Protein AF-W7YS29-F1 (afdb_monomer)

Foldseek 3Di:
DQPDPPPQQFDPPDDPPDQDAPLLVLLVVVVNPDDLVQEFEAEPAQQCVVPDGFFPGWHWDQDPVHNVRIHIYTYTPHHAPVSVDDPVVQDPPDDDDDDDDPVRVVVSVVVVVVSVVVVSVVRRVVVRVVSSVSSVVSNLVVLCVPQQPHCSVLVVCCVVPVLSVVDHSQLSSLVVVCLVCQVVCLVPQVVLQVSLCSNLVWRKHKDWDQDWFFDADPDADDPPRDDPPPDHDDGDGDTDRAIAMEMETDQDALVCVVLCDDPHSSVVVVVVSCVSRYDPPYHYHYAYHYDPPQQDDDDDPPHSDDPPHRHDDPPPPDD

Solvent-accessible surface area (backbone atoms only — not comparable to full-atom values): 18873 Å² total; per-residue (Å²): 132,83,82,59,88,81,75,46,81,72,53,71,87,53,57,97,94,46,72,55,54,59,44,55,54,50,22,52,46,40,76,71,72,47,58,76,90,33,56,45,69,44,60,71,43,73,52,44,45,91,83,40,60,39,53,71,51,43,43,69,47,59,42,92,89,41,78,86,55,55,29,40,38,41,33,27,23,41,62,38,72,67,69,72,48,66,63,76,81,81,43,82,78,71,78,79,88,79,88,73,56,76,66,54,53,52,52,51,53,51,51,52,53,52,51,50,51,55,51,47,61,68,46,42,66,62,52,42,52,53,48,49,53,50,17,53,51,46,35,52,52,52,36,46,71,40,37,65,83,29,61,70,46,56,56,72,46,31,84,82,41,62,64,49,77,78,46,58,52,53,42,40,41,51,46,63,60,44,59,83,44,32,87,74,32,50,87,36,55,74,54,43,20,47,52,53,18,67,54,68,75,39,52,40,44,63,45,81,40,80,60,73,46,69,46,76,40,89,58,78,49,58,91,88,81,46,46,85,94,77,61,58,48,74,67,45,70,45,70,45,79,55,56,27,34,38,40,37,44,37,72,38,61,58,75,60,48,58,37,54,41,82,92,18,70,51,28,54,49,50,51,54,51,44,69,64,42,48,63,94,80,43,55,78,44,81,44,74,39,65,50,78,93,71,30,73,75,66,94,56,100,88,53,74,69,45,86,92,71,55,54,43,84,80,77,78,79,80,125

Secondary structure (DSSP, 8-state):
----TTS-TT-----TT----HHHHHHHHHHTT--GGGEEEEE-SS-GGGTS-SEEEEEEEE-SS-TT-EEEEEEE-SPPSGGGS-GGGTS------S---HHHHHHHHHHHHHHHHHHHHHHHHHHHHHHHHHHHHHHHHHHHH-TTT-THHHHHHTTT-GGGGGS-HHHHHHHHHHGGGHHHHTT-HHHHHHHHHHHHSS-EEEEEE---EEEEE--PPPTTT--TTTT---SEEEEE-SPEEEEEEEEE-HHHHGGGSTT-HHHHHHHHHHHHHS-TTSPEEEEEEE-GGG-B---STT----TTTT-B-------

Radius of gyration: 35.46 Å; Cα contacts (8 Å, |Δi|>4): 400; chains: 1; bounding box: 92×47×117 Å

Nearest PDB structures (foldseek):
  6n38-assembly1_G  TM=4.490E-01  e=3.152E-02  Escherichia coli 042
  6gj1-assembly1_C  TM=4.170E-01  e=4.822E-02  Escherichia coli
  9k1j-assembly1_B  TM=3.433E-01  e=7.418E-01  Acinetobacter baumannii
  4jcu-assembly1_A  TM=2.929E-01  e=3.824E+00  Deinococcus radiodurans R1 = ATCC 13939 = DSM 20539

Mean predicted aligned error: 13.87 Å

Structure (mmCIF, N/CA/C/O backbone):
data_AF-W7YS29-F1
#
_entry.id   AF-W7YS29-F1
#
loop_
_atom_site.group_PDB
_atom_site.id
_atom_site.type_symbol
_atom_site.label_atom_id
_atom_site.label_alt_id
_atom_site.label_comp_id
_atom_site.label_asym_id
_atom_site.label_entity_id
_atom_site.label_seq_id
_atom_site.pdbx_PDB_ins_code
_atom_site.Cartn_x
_atom_site.Cartn_y
_atom_site.Cartn_z
_atom_site.occupancy
_atom_site.B_iso_or_equiv
_atom_site.auth_seq_id
_atom_site.auth_comp_id
_atom_site.auth_asym_id
_atom_site.auth_atom_id
_atom_site.pdbx_PDB_model_num
ATOM 1 N N . MET A 1 1 ? -21.395 6.943 -2.535 1.00 34.00 1 MET A N 1
ATOM 2 C CA . MET A 1 1 ? -22.753 6.828 -1.969 1.00 34.00 1 MET A CA 1
ATOM 3 C C . MET A 1 1 ? -22.711 7.485 -0.597 1.00 34.00 1 MET A C 1
ATOM 5 O O . MET A 1 1 ? -22.132 6.905 0.310 1.00 34.00 1 MET A O 1
ATOM 9 N N . GLN A 1 2 ? -23.161 8.739 -0.487 1.00 27.44 2 GLN A N 1
ATOM 10 C CA . GLN A 1 2 ? -23.267 9.434 0.801 1.00 27.44 2 GLN A CA 1
ATOM 11 C C . GLN A 1 2 ? -24.374 8.745 1.597 1.00 27.44 2 GLN A C 1
ATOM 13 O O . GLN A 1 2 ? -25.532 8.778 1.191 1.00 27.44 2 GLN A O 1
ATOM 18 N N . LEU A 1 3 ? -24.011 8.055 2.676 1.00 38.19 3 LEU A N 1
ATOM 19 C CA . LEU A 1 3 ? -24.991 7.503 3.602 1.00 38.19 3 LEU A CA 1
ATOM 20 C C . LEU A 1 3 ? -25.583 8.685 4.374 1.00 38.19 3 LEU A C 1
ATOM 22 O O . LEU A 1 3 ? -24.945 9.227 5.274 1.00 38.19 3 LEU A O 1
ATOM 26 N N . HIS A 1 4 ? -26.770 9.135 3.969 1.00 39.34 4 HIS A N 1
ATOM 27 C CA . HIS A 1 4 ? -27.523 10.120 4.733 1.00 39.34 4 HIS A CA 1
ATOM 28 C C . HIS A 1 4 ? -27.883 9.512 6.097 1.00 39.34 4 HIS A C 1
ATOM 30 O O . HIS A 1 4 ? -28.419 8.409 6.172 1.00 39.34 4 HIS A O 1
ATOM 36 N N . LEU A 1 5 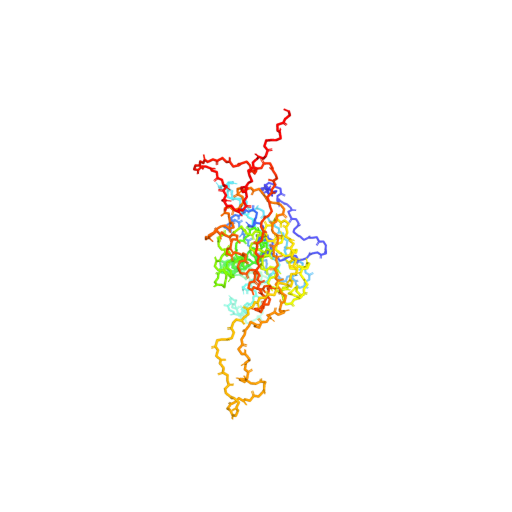? -27.625 10.260 7.175 1.00 46.62 5 LEU A N 1
ATOM 37 C CA . LEU A 1 5 ? -27.906 9.902 8.578 1.00 46.62 5 LEU A CA 1
ATOM 38 C C . LEU A 1 5 ? -29.382 9.553 8.885 1.00 46.62 5 LEU A C 1
ATOM 40 O O . LEU A 1 5 ? -29.707 9.206 10.018 1.00 46.62 5 LEU A O 1
ATOM 44 N N . ASN A 1 6 ? -30.272 9.628 7.894 1.00 41.97 6 ASN A N 1
ATOM 45 C CA . ASN A 1 6 ? -31.697 9.339 8.029 1.00 41.97 6 ASN A CA 1
ATOM 46 C C . ASN A 1 6 ? -32.057 7.862 7.768 1.00 41.97 6 ASN A C 1
ATOM 48 O O . ASN A 1 6 ? -33.108 7.434 8.227 1.00 41.97 6 ASN A O 1
ATOM 52 N N . ASP A 1 7 ? -31.189 7.069 7.121 1.00 46.56 7 ASP A N 1
ATOM 53 C CA . ASP A 1 7 ? -31.487 5.667 6.748 1.00 46.56 7 ASP A CA 1
ATOM 54 C C . ASP A 1 7 ? -30.872 4.613 7.695 1.00 46.56 7 ASP A C 1
ATOM 56 O O . ASP A 1 7 ? -30.908 3.411 7.432 1.00 46.56 7 ASP A O 1
ATOM 60 N N . ILE A 1 8 ? -30.265 5.039 8.805 1.00 53.88 8 ILE A N 1
ATOM 61 C CA . ILE A 1 8 ? -29.399 4.185 9.641 1.00 53.88 8 ILE A CA 1
ATOM 62 C C . ILE A 1 8 ? -30.144 3.587 10.852 1.00 53.88 8 ILE A C 1
ATOM 64 O O . ILE A 1 8 ? -29.601 2.712 11.526 1.00 53.88 8 ILE A O 1
ATOM 68 N N . ASP A 1 9 ? -31.404 3.968 11.098 1.00 44.91 9 ASP A N 1
ATOM 69 C CA . ASP A 1 9 ? -32.159 3.581 12.307 1.00 44.91 9 ASP A CA 1
ATOM 70 C C . ASP A 1 9 ? -32.419 2.056 12.444 1.00 44.91 9 ASP A C 1
ATOM 72 O O . ASP A 1 9 ? -32.944 1.623 13.463 1.00 44.91 9 ASP A O 1
ATOM 76 N N . ASN A 1 10 ? -31.991 1.217 11.485 1.00 51.31 10 ASN A N 1
ATOM 77 C CA . ASN A 1 10 ? -31.918 -0.248 11.611 1.00 51.31 10 ASN A CA 1
ATOM 78 C C . ASN A 1 10 ? -30.778 -0.872 10.776 1.00 51.31 10 ASN A C 1
ATOM 80 O O . ASN A 1 10 ? -30.986 -1.839 10.038 1.00 51.31 10 ASN A O 1
ATOM 84 N N . LEU A 1 11 ? -29.557 -0.333 10.852 1.00 56.72 11 LEU A N 1
ATOM 85 C CA . LEU A 1 11 ? -28.433 -0.909 10.107 1.00 56.72 11 LEU A CA 1
ATOM 86 C C . LEU A 1 11 ? -28.011 -2.261 10.714 1.00 56.72 11 LEU A C 1
ATOM 88 O O . LEU A 1 11 ? -27.291 -2.332 11.713 1.00 56.72 11 LEU A O 1
ATOM 92 N N . GLN A 1 12 ? -28.455 -3.363 10.106 1.00 61.78 12 GLN A N 1
ATOM 93 C CA . GLN A 1 12 ? -27.935 -4.691 10.425 1.00 61.78 12 GLN A CA 1
ATOM 94 C C . GLN A 1 12 ? -26.534 -4.831 9.826 1.00 61.78 12 GLN A C 1
ATOM 96 O O . GLN A 1 12 ? -26.372 -5.181 8.661 1.00 61.78 12 GLN A O 1
ATOM 101 N N . ALA A 1 13 ? -25.507 -4.557 10.632 1.00 65.50 13 ALA A N 1
ATOM 102 C CA . ALA A 1 13 ? -24.119 -4.740 10.209 1.00 65.50 13 ALA A CA 1
ATOM 103 C C . ALA A 1 13 ? -23.778 -6.210 9.903 1.00 65.50 13 ALA A C 1
ATOM 105 O O . ALA A 1 13 ? -22.914 -6.480 9.075 1.00 65.50 13 ALA A O 1
ATOM 106 N N . ASN A 1 14 ? -24.464 -7.154 10.554 1.00 77.12 14 ASN A N 1
ATOM 107 C CA . ASN A 1 14 ? -24.203 -8.582 10.433 1.00 77.12 14 ASN A CA 1
ATOM 108 C C . ASN A 1 14 ? -25.393 -9.323 9.808 1.00 77.12 14 ASN A C 1
ATOM 110 O O . ASN A 1 14 ? -26.481 -9.350 10.378 1.00 77.12 14 ASN A O 1
ATOM 114 N N . THR A 1 15 ? -25.146 -10.006 8.692 1.00 77.25 15 THR A N 1
ATOM 115 C CA . THR A 1 15 ? -26.000 -11.077 8.134 1.00 77.25 15 THR A CA 1
ATOM 116 C C . THR A 1 15 ? -25.736 -12.405 8.844 1.00 77.25 15 THR A C 1
ATOM 118 O O . THR A 1 15 ? -24.771 -12.476 9.602 1.00 77.25 15 THR A O 1
ATOM 121 N N . ILE A 1 16 ? -26.546 -13.454 8.623 1.00 72.62 16 ILE A N 1
ATOM 122 C CA . ILE A 1 16 ? -26.425 -14.777 9.283 1.00 72.62 16 ILE A CA 1
ATOM 123 C C . ILE A 1 16 ? -24.987 -15.320 9.247 1.00 72.62 16 ILE A C 1
ATOM 125 O O . ILE A 1 16 ? -24.484 -15.690 10.309 1.00 72.62 16 ILE A O 1
ATOM 129 N N . ASP A 1 17 ? -24.299 -15.219 8.111 1.00 81.06 17 ASP A N 1
ATOM 130 C CA . ASP A 1 17 ? -22.967 -15.806 7.896 1.00 81.06 17 ASP A CA 1
ATOM 131 C C . ASP A 1 17 ? -21.795 -14.884 8.268 1.00 81.06 17 ASP A C 1
ATOM 133 O O . ASP A 1 17 ? -20.631 -15.258 8.140 1.00 81.06 17 ASP A O 1
ATOM 137 N N . THR A 1 18 ? -22.075 -13.665 8.736 1.00 83.31 18 THR A N 1
ATOM 138 C CA . THR A 1 18 ? -21.041 -12.665 9.043 1.00 83.31 18 THR A CA 1
ATOM 139 C C . THR A 1 18 ? -21.052 -12.270 10.516 1.00 83.31 18 THR A C 1
ATOM 141 O O . THR A 1 18 ? -22.121 -12.022 11.088 1.00 83.31 18 THR A O 1
ATOM 144 N N . ASP A 1 19 ? -19.857 -12.157 11.098 1.00 86.12 19 ASP A N 1
ATOM 145 C CA . ASP A 1 19 ? -19.613 -11.568 12.417 1.00 86.12 19 ASP A CA 1
ATOM 146 C C . ASP A 1 19 ? -18.504 -10.511 12.317 1.00 86.12 19 ASP A C 1
ATOM 148 O O . ASP A 1 19 ? -17.314 -10.785 12.478 1.00 86.12 19 ASP A O 1
ATOM 152 N N . LEU A 1 20 ? -18.905 -9.292 11.960 1.00 86.50 20 LEU A N 1
ATOM 153 C CA . LEU A 1 20 ? -18.028 -8.136 11.867 1.00 86.50 20 LEU A CA 1
ATOM 154 C C . LEU A 1 20 ? -17.717 -7.580 13.253 1.00 86.50 20 LEU A C 1
ATOM 156 O O . LEU A 1 20 ? -18.596 -7.452 14.110 1.00 86.50 20 LEU A O 1
ATOM 160 N N . LYS A 1 21 ? -16.462 -7.164 13.426 1.00 88.81 21 LYS A N 1
ATOM 161 C CA . LYS A 1 21 ? -16.032 -6.401 14.593 1.00 88.81 21 LYS A CA 1
ATOM 162 C C . LYS A 1 21 ? -16.616 -4.990 14.557 1.00 88.81 21 LYS A C 1
ATOM 164 O O . LYS A 1 21 ? -16.638 -4.351 13.501 1.00 88.81 21 LYS A O 1
ATOM 169 N N . ALA A 1 22 ? -17.010 -4.480 15.720 1.00 89.62 22 ALA A N 1
ATOM 170 C CA . ALA A 1 22 ? -17.504 -3.110 15.866 1.00 89.62 22 ALA A CA 1
ATOM 171 C C . ALA A 1 22 ? -16.511 -2.059 15.342 1.00 89.62 22 ALA A C 1
ATOM 173 O O . ALA A 1 22 ? -16.903 -1.159 14.600 1.00 89.62 22 ALA A O 1
ATOM 174 N N . GLU A 1 23 ? -15.220 -2.226 15.645 1.00 90.94 23 GLU A N 1
ATOM 175 C CA . GLU A 1 23 ? -14.156 -1.321 15.184 1.00 90.94 23 GLU A CA 1
ATOM 176 C C . GLU A 1 23 ? -14.060 -1.247 13.655 1.00 90.94 23 GLU A C 1
ATOM 178 O O . GLU A 1 23 ? -13.845 -0.174 13.098 1.00 90.94 23 GLU A O 1
ATOM 183 N N . THR A 1 24 ? -14.237 -2.376 12.962 1.00 89.44 24 THR A N 1
ATOM 184 C CA . THR A 1 24 ? -14.174 -2.442 11.495 1.00 89.44 24 THR A CA 1
ATOM 185 C C . THR A 1 24 ? -15.350 -1.705 10.859 1.00 89.44 24 THR A C 1
ATOM 187 O O . THR A 1 24 ? -15.179 -0.993 9.868 1.00 89.44 24 THR A O 1
ATOM 190 N N . VAL A 1 25 ? -16.547 -1.839 11.440 1.00 89.12 25 VAL A N 1
ATOM 191 C CA . VAL A 1 25 ? -17.740 -1.109 10.988 1.00 89.12 25 VAL A CA 1
ATOM 192 C C . VAL A 1 25 ? -17.564 0.390 11.223 1.00 89.12 25 VAL A C 1
ATOM 194 O O . VAL A 1 25 ? -17.781 1.176 10.302 1.00 89.12 25 VAL A O 1
ATOM 197 N N . ALA A 1 26 ? -17.090 0.782 12.407 1.00 89.75 26 ALA A N 1
ATOM 198 C CA . ALA A 1 26 ? -16.769 2.169 12.727 1.00 89.75 26 ALA A CA 1
ATOM 199 C C . ALA A 1 26 ? -15.720 2.755 11.766 1.00 89.75 26 ALA A C 1
ATOM 201 O O . ALA A 1 26 ? -15.965 3.792 11.157 1.00 89.75 26 ALA A O 1
ATOM 202 N N . ALA A 1 27 ? -14.597 2.067 11.537 1.00 89.25 27 ALA A N 1
ATOM 203 C CA . ALA A 1 27 ? -13.556 2.511 10.607 1.00 89.25 27 ALA A CA 1
ATOM 204 C C . ALA A 1 27 ? -14.096 2.705 9.181 1.00 89.25 27 ALA A C 1
ATOM 206 O O . ALA A 1 27 ? -13.750 3.672 8.496 1.00 89.25 27 ALA A O 1
ATOM 207 N N . ARG A 1 28 ? -15.005 1.827 8.738 1.00 88.12 28 ARG A N 1
ATOM 208 C CA . ARG A 1 28 ? -15.674 1.976 7.444 1.00 88.12 28 ARG A CA 1
ATOM 209 C C . ARG A 1 28 ? -16.564 3.219 7.404 1.00 88.12 28 ARG A C 1
ATOM 211 O O . ARG A 1 28 ? -16.515 3.919 6.395 1.00 88.12 28 ARG A O 1
ATOM 218 N N . LEU A 1 29 ? -17.332 3.515 8.453 1.00 87.12 29 LEU A N 1
ATOM 219 C CA . LEU A 1 29 ? -18.149 4.737 8.532 1.00 87.12 29 LEU A CA 1
ATOM 220 C C . LEU A 1 29 ? -17.278 5.995 8.433 1.00 87.12 29 LEU A C 1
ATOM 222 O O . LEU A 1 29 ? -17.547 6.870 7.611 1.00 87.12 29 LEU A O 1
ATOM 226 N N . LEU A 1 30 ? -16.164 6.028 9.167 1.00 88.44 30 LEU A N 1
ATOM 227 C CA . LEU A 1 30 ? -15.204 7.131 9.103 1.00 88.44 30 LEU A CA 1
ATOM 228 C C . LEU A 1 30 ? -14.617 7.315 7.697 1.00 88.44 30 LEU A C 1
ATOM 230 O O . LEU A 1 30 ? -14.544 8.437 7.203 1.00 88.44 30 LEU A O 1
ATOM 234 N N . SER A 1 31 ? -14.293 6.222 6.995 1.00 84.19 31 SER A N 1
ATOM 235 C CA . SER A 1 31 ? -13.798 6.301 5.610 1.00 84.19 31 SER A CA 1
ATOM 236 C C . SER A 1 31 ? -14.812 6.886 4.609 1.00 84.19 31 SER A C 1
ATOM 238 O O . SER A 1 31 ? -14.422 7.275 3.511 1.00 84.19 31 SER A O 1
ATOM 240 N N . HIS A 1 32 ? -16.102 6.955 4.967 1.00 84.38 32 HIS A N 1
ATOM 241 C CA . HIS A 1 32 ? -17.164 7.563 4.154 1.00 84.38 32 HIS A CA 1
ATOM 242 C C . HIS A 1 32 ? -17.513 9.001 4.583 1.00 84.38 32 HIS A C 1
ATOM 244 O O . HIS A 1 32 ? -18.448 9.580 4.030 1.00 84.38 32 HIS A O 1
ATOM 250 N N . GLY A 1 33 ? -16.759 9.593 5.519 1.00 81.94 33 GLY A N 1
ATOM 251 C CA . GLY A 1 33 ? -16.874 11.006 5.894 1.00 81.94 33 GLY A CA 1
ATOM 252 C C . GLY A 1 33 ? -17.557 11.287 7.234 1.00 81.94 33 GLY A C 1
ATOM 253 O O . GLY A 1 33 ? -17.841 12.446 7.522 1.00 81.94 33 GLY A O 1
ATOM 254 N N . THR A 1 34 ? -17.825 10.271 8.060 1.00 82.88 34 THR A N 1
ATOM 255 C CA . THR A 1 34 ? -18.280 10.484 9.446 1.00 82.88 34 THR A CA 1
ATOM 256 C C . THR A 1 34 ? -17.123 10.987 10.315 1.00 82.88 34 THR A C 1
ATOM 258 O O . THR A 1 34 ? -15.995 10.513 10.174 1.00 82.88 34 THR A O 1
ATOM 261 N N . SER A 1 35 ? -17.385 11.934 11.223 1.00 82.44 35 SER A N 1
ATOM 262 C CA . SER A 1 35 ? -16.360 12.402 12.165 1.00 82.44 35 SER A CA 1
ATOM 263 C C . SER A 1 35 ? -16.032 11.318 13.205 1.00 82.44 35 SER A C 1
ATOM 265 O O . SER A 1 35 ? -16.955 10.662 13.694 1.00 82.44 35 SER A O 1
ATOM 267 N N . PRO A 1 36 ? -14.758 11.145 13.611 1.00 80.81 36 PRO A N 1
ATOM 268 C CA . PRO A 1 36 ? -14.379 10.250 14.709 1.00 80.81 36 PRO A CA 1
ATOM 269 C C . PRO A 1 36 ? -15.120 10.537 16.017 1.00 80.81 36 PRO A C 1
ATOM 271 O O . PRO A 1 36 ? -15.410 9.617 16.770 1.00 80.81 36 PRO A O 1
ATOM 274 N N . GLU A 1 37 ? -15.458 11.802 16.265 1.00 81.25 37 GLU A N 1
ATOM 275 C CA . GLU A 1 37 ? -16.169 12.244 17.471 1.00 81.25 37 GLU A CA 1
ATOM 276 C C . GLU A 1 37 ? -17.655 11.874 17.453 1.00 81.25 37 GLU A C 1
ATOM 278 O O . GLU A 1 37 ? -18.327 11.955 18.469 1.00 81.25 37 GLU A O 1
ATOM 283 N N . GLN A 1 38 ? -18.182 11.460 16.302 1.00 83.81 38 GLN A N 1
ATOM 284 C CA . GLN A 1 38 ? -19.581 11.074 16.148 1.00 83.81 38 GLN A CA 1
ATOM 285 C C . GLN A 1 38 ? -19.785 9.564 16.271 1.00 83.81 38 GLN A C 1
ATOM 287 O O . GLN A 1 38 ? -20.911 9.112 16.099 1.00 83.81 38 GLN A O 1
ATOM 292 N N . VAL A 1 39 ? -18.743 8.764 16.519 1.00 86.50 39 VAL A N 1
ATOM 293 C CA . VAL A 1 39 ? -18.852 7.300 16.581 1.00 86.50 39 VAL A CA 1
ATOM 294 C C . VAL A 1 39 ? -18.363 6.796 17.931 1.00 86.50 39 VAL A C 1
ATOM 296 O O . VAL A 1 39 ? -17.195 6.950 18.272 1.00 86.50 39 VAL A O 1
ATOM 299 N N . TYR A 1 40 ? -19.251 6.127 18.662 1.00 87.50 40 TYR A N 1
ATOM 300 C CA . TYR A 1 40 ? -18.983 5.581 19.989 1.00 87.50 40 TYR A CA 1
ATOM 301 C C . TYR A 1 40 ? -19.210 4.076 20.006 1.00 87.50 40 TYR A C 1
ATOM 303 O O . TYR A 1 40 ? -20.162 3.568 19.411 1.00 87.50 40 TYR A O 1
ATOM 311 N N . ILE A 1 41 ? -18.350 3.353 20.719 1.00 88.94 41 ILE A N 1
ATOM 312 C CA . ILE A 1 41 ? -18.513 1.922 20.967 1.00 88.94 41 ILE A CA 1
ATOM 313 C C . ILE A 1 41 ? -18.860 1.742 22.443 1.00 88.94 41 ILE A C 1
ATOM 315 O O . ILE A 1 41 ? -18.094 2.132 23.314 1.00 88.94 41 ILE A O 1
ATOM 319 N N . ASN A 1 42 ? -20.015 1.138 22.725 1.00 88.31 42 ASN A N 1
ATOM 320 C CA . ASN A 1 42 ? -20.477 0.890 24.092 1.00 88.31 42 ASN A CA 1
ATOM 321 C C . ASN A 1 42 ? -20.482 -0.614 24.396 1.00 88.31 42 ASN A C 1
ATOM 323 O O . ASN A 1 42 ? -20.985 -1.416 23.606 1.00 88.31 42 ASN A O 1
ATOM 327 N N . ARG A 1 43 ? -19.944 -1.033 25.543 1.00 87.00 43 ARG A N 1
ATOM 328 C CA . ARG A 1 43 ? -19.826 -2.448 25.927 1.00 87.00 43 ARG A CA 1
ATOM 329 C C . ARG A 1 43 ? -20.904 -2.818 26.947 1.00 87.00 43 ARG A C 1
ATOM 331 O O . ARG A 1 43 ? -20.915 -2.333 28.071 1.00 87.00 43 ARG A O 1
ATOM 338 N N . LYS A 1 44 ? -21.802 -3.745 26.588 1.00 79.06 44 LYS A N 1
ATOM 339 C CA . LYS A 1 44 ? -22.946 -4.142 27.441 1.00 79.06 44 LYS A CA 1
ATOM 340 C C . LYS A 1 44 ? -22.569 -5.044 28.633 1.00 79.06 44 LYS A C 1
ATOM 342 O O . LYS A 1 44 ? -23.421 -5.350 29.461 1.00 79.06 44 LYS A O 1
ATOM 347 N N . GLY A 1 45 ? -21.334 -5.542 28.694 1.00 67.00 45 GLY A N 1
ATOM 348 C CA . GLY A 1 45 ? -20.754 -6.168 29.889 1.00 67.00 45 GLY A CA 1
ATOM 349 C C . GLY A 1 45 ? -21.146 -7.610 30.231 1.00 67.00 45 GLY A C 1
ATOM 350 O O . GLY A 1 45 ? -20.547 -8.230 31.098 1.00 67.00 45 GLY A O 1
ATOM 351 N N . ALA A 1 46 ? -22.085 -8.223 29.511 1.00 66.25 46 ALA A N 1
ATOM 352 C CA . ALA A 1 46 ? -22.565 -9.578 29.825 1.00 66.25 46 ALA A CA 1
ATOM 353 C C . ALA A 1 46 ? -21.763 -10.735 29.175 1.00 66.25 46 ALA A C 1
ATOM 355 O O . ALA A 1 46 ? -22.244 -11.865 29.160 1.00 66.25 46 ALA A O 1
ATOM 356 N N . ASN A 1 47 ? -20.599 -10.460 28.568 1.00 65.19 47 ASN A N 1
ATOM 357 C CA . ASN A 1 47 ? -19.774 -11.395 27.777 1.00 65.19 47 ASN A CA 1
ATOM 358 C C . ASN A 1 47 ? -20.552 -12.443 26.962 1.00 65.19 47 ASN A C 1
ATOM 360 O O . ASN A 1 47 ? -20.284 -13.644 27.035 1.00 65.19 47 ASN A O 1
ATOM 364 N N . LYS A 1 48 ? -21.522 -12.008 26.160 1.00 70.81 48 LYS A N 1
ATOM 365 C CA . LYS A 1 48 ? -22.262 -12.946 25.307 1.00 70.81 48 LYS A CA 1
ATOM 366 C C . LYS A 1 48 ? -21.528 -13.263 24.004 1.00 70.81 48 LYS A C 1
ATOM 368 O O . LYS A 1 48 ? -22.026 -14.073 23.233 1.00 70.81 48 LYS A O 1
ATOM 373 N N . ARG A 1 49 ? -20.346 -12.674 23.775 1.00 71.88 49 ARG A N 1
ATOM 374 C CA . ARG A 1 49 ? -19.533 -12.875 22.565 1.00 71.88 49 ARG A CA 1
ATOM 375 C C . ARG A 1 49 ? -19.135 -14.335 22.316 1.00 71.88 49 ARG A C 1
ATOM 377 O O . ARG A 1 49 ? -18.967 -14.725 21.173 1.00 71.88 49 ARG A O 1
ATOM 384 N N . GLY A 1 50 ? -19.018 -15.159 23.361 1.00 70.44 50 GLY A N 1
ATOM 385 C CA . GLY A 1 50 ? -18.711 -16.587 23.190 1.00 70.44 50 GLY A CA 1
ATOM 386 C C . GLY A 1 50 ? -19.810 -17.392 22.481 1.00 70.44 50 GLY A C 1
ATOM 387 O O . GLY A 1 50 ? -19.549 -18.499 22.032 1.00 70.44 50 GLY A O 1
ATOM 388 N N . VAL A 1 51 ? -21.031 -16.850 22.392 1.00 73.94 51 VAL A N 1
ATOM 389 C CA . VAL A 1 51 ? -22.211 -17.532 21.824 1.00 73.94 51 VAL A CA 1
ATOM 390 C C . VAL A 1 51 ? -22.902 -16.682 20.753 1.00 73.94 51 VAL A C 1
ATOM 392 O O . VAL A 1 51 ? -23.567 -17.203 19.864 1.00 73.94 51 VAL A O 1
ATOM 395 N N . LEU A 1 52 ? -22.783 -15.359 20.846 1.00 83.00 52 LEU A N 1
ATOM 396 C CA . LEU A 1 52 ? -23.488 -14.392 20.016 1.00 83.00 52 LEU A CA 1
ATOM 397 C C . LEU A 1 52 ? -22.496 -13.479 19.302 1.00 83.00 52 LEU A C 1
ATOM 399 O O . LEU A 1 52 ? -21.378 -13.275 19.766 1.00 83.00 52 LEU A O 1
ATOM 403 N N . LYS A 1 53 ? -22.971 -12.868 18.220 1.00 84.38 53 LYS A N 1
ATOM 404 C CA . LYS A 1 53 ? -22.215 -11.903 17.420 1.00 84.38 53 LYS A CA 1
ATOM 405 C C . LYS A 1 53 ? -21.732 -10.714 18.235 1.00 84.38 53 LYS A C 1
ATOM 407 O O . LYS A 1 53 ? -22.328 -10.357 19.257 1.00 84.38 53 LYS A O 1
ATOM 412 N N . ASP A 1 54 ? -20.668 -10.097 17.744 1.00 85.69 54 ASP A N 1
ATOM 413 C CA . ASP A 1 54 ? -19.979 -9.017 18.433 1.00 85.69 54 ASP A CA 1
ATOM 414 C C . ASP A 1 54 ? -20.866 -7.774 18.604 1.00 85.69 54 ASP A C 1
ATOM 416 O O . ASP A 1 54 ? -21.102 -7.307 19.725 1.00 85.69 54 ASP A O 1
ATOM 420 N N . ILE A 1 55 ? -21.417 -7.280 17.493 1.00 87.25 55 ILE A N 1
ATOM 421 C CA . ILE A 1 55 ? -22.334 -6.138 17.464 1.00 87.25 55 ILE A CA 1
ATOM 422 C C . ILE A 1 55 ? -23.724 -6.600 17.905 1.00 87.25 55 ILE A C 1
ATOM 424 O O . ILE A 1 55 ? -24.318 -7.509 17.322 1.00 87.25 55 ILE A O 1
ATOM 428 N N . SER A 1 56 ? -24.264 -5.950 18.935 1.00 84.88 56 SER A N 1
ATOM 429 C CA . SER A 1 56 ? -25.630 -6.181 19.397 1.00 84.88 56 SER A CA 1
ATOM 430 C C . SER A 1 56 ? -26.648 -5.409 18.568 1.00 84.88 56 SER A C 1
ATOM 432 O O . SER A 1 56 ? -27.642 -5.992 18.147 1.00 84.88 56 SER A O 1
ATOM 434 N N . HIS A 1 57 ? -26.419 -4.109 18.406 1.00 84.00 57 HIS A N 1
ATOM 435 C CA . HIS A 1 57 ? -27.210 -3.188 17.596 1.00 84.00 57 HIS A CA 1
ATOM 436 C C . HIS A 1 57 ? -26.419 -1.895 17.389 1.00 84.00 57 HIS A C 1
ATOM 438 O O . HIS A 1 57 ? -25.506 -1.594 18.166 1.00 84.00 57 HIS A O 1
ATOM 444 N N . ILE A 1 58 ? -26.800 -1.148 16.360 1.00 85.75 58 ILE A N 1
ATOM 445 C CA . ILE A 1 58 ? -26.280 0.180 16.053 1.00 85.75 58 ILE A CA 1
ATOM 446 C C . ILE A 1 58 ? -27.453 1.144 16.177 1.00 85.75 58 ILE A C 1
ATOM 448 O O . ILE A 1 58 ? -28.512 0.887 15.606 1.00 85.75 58 ILE A O 1
ATOM 452 N N . THR A 1 59 ? -27.276 2.216 16.937 1.00 83.00 59 THR A N 1
ATOM 453 C CA . THR A 1 59 ? -28.314 3.216 17.199 1.00 83.00 59 THR A CA 1
ATOM 454 C C . THR A 1 59 ? -27.767 4.607 16.947 1.00 83.00 59 THR A C 1
ATOM 456 O O . THR A 1 59 ? -26.636 4.907 17.322 1.00 83.00 59 THR A O 1
ATOM 459 N N . ILE A 1 60 ? -28.573 5.480 16.345 1.00 81.81 60 ILE A N 1
ATOM 460 C CA . ILE A 1 60 ? -28.247 6.903 16.287 1.00 81.81 60 ILE A CA 1
ATOM 461 C C . ILE A 1 60 ? -28.818 7.570 17.530 1.00 81.81 60 ILE A C 1
ATOM 463 O O . ILE A 1 60 ? -30.032 7.665 17.706 1.00 81.81 60 ILE A O 1
ATOM 467 N N . GLN A 1 61 ? -27.931 8.070 18.380 1.00 76.69 61 GLN A N 1
ATOM 468 C CA . GLN A 1 61 ? -28.301 9.001 19.425 1.00 76.69 61 GLN A CA 1
ATOM 469 C C . GLN A 1 61 ? -28.352 10.404 18.825 1.00 76.69 61 GLN A C 1
ATOM 471 O O . GLN A 1 61 ? -27.341 10.957 18.399 1.00 76.69 61 GLN A O 1
ATOM 476 N N . ARG A 1 62 ? -29.551 10.979 18.767 1.00 72.75 62 ARG A N 1
ATOM 477 C CA . ARG A 1 62 ? -29.733 12.398 18.454 1.00 72.75 62 ARG A CA 1
ATOM 478 C C . ARG A 1 62 ? -29.801 13.144 19.779 1.00 72.75 62 ARG A C 1
ATOM 480 O O . ARG A 1 62 ? -30.623 12.782 20.626 1.00 72.75 62 ARG A O 1
ATOM 487 N N . ASP A 1 63 ? -28.945 14.144 19.969 1.00 65.75 63 ASP A N 1
ATOM 488 C CA . ASP A 1 63 ? -29.062 15.002 21.143 1.00 65.75 63 ASP A CA 1
ATOM 489 C C . ASP A 1 63 ? -30.431 15.706 21.115 1.00 65.75 63 ASP A C 1
ATOM 491 O O . ASP A 1 63 ? -30.894 16.185 20.076 1.00 65.75 63 ASP A O 1
ATOM 495 N N . ARG A 1 64 ? -31.111 15.739 22.266 1.00 58.91 64 ARG A N 1
ATOM 496 C CA . ARG A 1 64 ? -32.392 16.441 22.419 1.00 58.91 64 ARG A CA 1
ATOM 497 C C . ARG A 1 64 ? -32.216 17.956 22.317 1.00 58.91 64 ARG A C 1
ATOM 499 O O . ARG A 1 64 ? -33.173 18.633 21.954 1.00 58.91 64 ARG A O 1
ATOM 506 N N . ASN A 1 65 ? -31.024 18.466 22.635 1.00 59.38 65 ASN A N 1
ATOM 507 C CA . ASN A 1 65 ? -30.727 19.897 22.638 1.00 59.38 65 ASN A CA 1
ATOM 508 C C . ASN A 1 65 ? -30.149 20.403 21.310 1.00 59.38 65 ASN A C 1
ATOM 510 O O . ASN A 1 65 ? -30.359 21.567 20.977 1.00 59.38 65 ASN A O 1
ATOM 514 N N . ASP A 1 66 ? -29.480 19.548 20.530 1.00 57.88 66 ASP A N 1
ATOM 515 C CA . ASP A 1 66 ? -29.030 19.889 19.179 1.00 57.88 66 ASP A CA 1
ATOM 516 C C . ASP A 1 66 ? -29.243 18.725 18.190 1.00 57.88 66 ASP A C 1
ATOM 518 O O . ASP A 1 66 ? -28.423 17.806 18.107 1.00 57.88 66 ASP A O 1
ATOM 522 N N . PRO A 1 67 ? -30.307 18.780 17.367 1.00 57.06 67 PRO A N 1
ATOM 523 C CA . PRO A 1 67 ? -30.597 17.769 16.351 1.00 57.06 67 PRO A CA 1
ATOM 524 C C . PRO A 1 67 ? -29.495 17.593 15.295 1.00 57.06 67 PRO A C 1
ATOM 526 O O . PRO A 1 67 ? -29.524 16.609 14.555 1.00 57.06 67 PRO A O 1
ATOM 529 N N . ARG A 1 68 ? -28.553 18.543 15.176 1.00 57.38 68 ARG A N 1
ATOM 530 C CA . ARG A 1 68 ? -27.425 18.467 14.233 1.00 57.38 68 ARG A CA 1
ATOM 531 C C . ARG A 1 68 ? -26.265 17.627 14.772 1.00 57.38 68 ARG A C 1
ATOM 533 O O . ARG A 1 68 ? -25.450 17.162 13.977 1.00 57.38 68 ARG A O 1
ATOM 540 N N . HIS A 1 69 ? -26.217 17.383 16.081 1.00 63.31 69 HIS A N 1
ATOM 541 C CA . HIS A 1 69 ? -25.239 16.508 16.722 1.00 63.31 69 HIS A CA 1
ATOM 542 C C . HIS A 1 69 ? -25.827 15.098 16.861 1.00 63.31 69 HIS A C 1
ATOM 544 O O . HIS A 1 69 ? -26.280 14.669 17.921 1.00 63.31 69 HIS A O 1
ATOM 550 N N . ALA A 1 70 ? -25.860 14.382 15.738 1.00 71.19 70 ALA A N 1
ATOM 551 C CA . ALA A 1 70 ? -26.190 12.964 15.713 1.00 71.19 70 ALA A CA 1
ATOM 552 C C . ALA A 1 70 ? -24.915 12.134 15.924 1.00 71.19 70 ALA A C 1
ATOM 554 O O . ALA A 1 70 ? -23.954 12.257 15.163 1.00 71.19 70 ALA A O 1
ATOM 555 N N . ALA A 1 71 ? -24.924 11.288 16.951 1.00 81.44 71 ALA A N 1
ATOM 556 C CA . ALA A 1 71 ? -23.861 10.347 17.271 1.00 81.44 71 ALA A CA 1
ATOM 557 C C . ALA A 1 71 ? -24.313 8.912 16.971 1.00 81.44 71 ALA A C 1
ATOM 559 O O . ALA A 1 71 ? -25.441 8.521 17.260 1.00 81.44 71 ALA A O 1
ATOM 560 N N . ILE A 1 72 ? -23.430 8.110 16.390 1.00 85.69 72 ILE A N 1
ATOM 561 C CA . ILE A 1 72 ? -23.628 6.691 16.116 1.00 85.69 72 ILE A CA 1
ATOM 562 C C . ILE A 1 72 ? -23.061 5.906 17.295 1.00 85.69 72 ILE A C 1
ATOM 564 O O . ILE A 1 72 ? -21.854 5.895 17.522 1.00 85.69 72 ILE A O 1
ATOM 568 N N . GLU A 1 73 ? -23.927 5.216 18.026 1.00 88.12 73 GLU A N 1
ATOM 569 C CA . GLU A 1 73 ? -23.542 4.289 19.083 1.00 88.12 73 GLU A CA 1
ATOM 570 C C . GLU A 1 73 ? -23.584 2.850 18.554 1.00 88.12 73 GLU A C 1
ATOM 572 O O . GLU A 1 73 ? -24.622 2.345 18.121 1.00 88.12 73 GLU A O 1
ATOM 577 N N . ILE A 1 74 ? -22.446 2.164 18.614 1.00 89.12 74 ILE A N 1
ATOM 578 C CA . ILE A 1 74 ? -22.316 0.743 18.301 1.00 89.12 74 ILE A CA 1
ATOM 579 C C . ILE A 1 74 ? -22.216 -0.016 19.620 1.00 89.12 74 ILE A C 1
ATOM 581 O O . ILE A 1 74 ? -21.180 -0.020 20.284 1.00 89.12 74 ILE A O 1
ATOM 585 N N . THR A 1 75 ? -23.287 -0.702 20.010 1.00 89.00 75 THR A N 1
ATOM 586 C CA . THR A 1 75 ? -23.267 -1.490 21.245 1.00 89.00 75 THR A CA 1
ATOM 587 C C . THR A 1 75 ? -22.751 -2.894 20.982 1.00 89.00 75 THR A C 1
ATOM 589 O O . THR A 1 75 ? -23.288 -3.630 20.149 1.00 89.00 75 THR A O 1
ATOM 592 N N . THR A 1 76 ? -21.760 -3.310 21.758 1.00 89.19 76 THR A N 1
ATOM 593 C CA . THR A 1 76 ? -21.084 -4.599 21.638 1.00 89.19 76 THR A CA 1
ATOM 594 C C . THR A 1 76 ? -21.408 -5.519 22.806 1.00 89.19 76 THR A C 1
ATOM 596 O O . THR A 1 76 ? -21.766 -5.095 23.910 1.00 89.19 76 THR A O 1
ATOM 599 N N . ARG A 1 77 ? -21.277 -6.826 22.568 1.00 86.56 77 ARG A N 1
ATOM 600 C CA . ARG A 1 77 ? -21.498 -7.882 23.572 1.00 86.56 77 ARG A CA 1
ATOM 601 C C . ARG A 1 77 ? -20.211 -8.301 24.290 1.00 86.56 77 ARG A C 1
ATOM 603 O O . ARG A 1 77 ? -20.166 -9.379 24.891 1.00 86.56 77 ARG A O 1
ATOM 610 N N . ARG A 1 78 ? -19.175 -7.461 24.213 1.00 84.38 78 ARG A N 1
ATOM 611 C CA . ARG A 1 78 ? -17.860 -7.664 24.829 1.00 84.38 78 ARG A CA 1
ATOM 612 C C . ARG A 1 78 ? -17.882 -7.357 26.326 1.00 84.38 78 ARG A C 1
ATOM 614 O O . ARG A 1 78 ? -18.786 -6.685 26.826 1.00 84.38 78 ARG A O 1
ATOM 621 N N . LYS A 1 79 ? -16.870 -7.872 27.027 1.00 85.81 79 LYS A N 1
ATOM 622 C CA . LYS A 1 79 ? -16.550 -7.480 28.404 1.00 85.81 79 LYS A CA 1
ATOM 623 C C . LYS A 1 79 ? -15.970 -6.066 28.426 1.00 85.81 79 LYS A C 1
ATOM 625 O O . LYS A 1 79 ? -15.118 -5.751 27.593 1.00 85.81 79 LYS A O 1
ATOM 630 N N . GLY A 1 80 ? -16.417 -5.252 29.377 1.00 85.19 80 GLY A N 1
ATOM 631 C CA . GLY A 1 80 ? -15.713 -4.031 29.758 1.00 85.19 80 GLY A CA 1
ATOM 632 C C . GLY A 1 80 ? -14.485 -4.341 30.619 1.00 85.19 80 GLY A C 1
ATOM 633 O O . GLY A 1 80 ? -14.278 -5.478 31.046 1.00 85.19 80 GLY A O 1
ATOM 634 N N . ILE A 1 81 ? -13.683 -3.318 30.894 1.00 87.00 81 ILE A N 1
ATOM 635 C CA . ILE A 1 81 ? -12.580 -3.328 31.860 1.00 87.00 81 ILE A CA 1
ATOM 636 C C . ILE A 1 81 ? -13.110 -3.727 33.235 1.00 87.00 81 ILE A C 1
ATOM 638 O O . ILE A 1 81 ? -12.528 -4.589 33.887 1.00 87.00 81 ILE A O 1
ATOM 642 N N . TYR A 1 82 ? -14.257 -3.174 33.635 1.00 85.75 82 TYR A N 1
ATOM 643 C CA . TYR A 1 82 ? -14.916 -3.533 34.889 1.00 85.75 82 TYR A CA 1
ATOM 644 C C . TYR A 1 82 ? -15.174 -5.048 35.004 1.00 85.75 82 TYR A C 1
ATOM 646 O O . TYR A 1 82 ? -14.849 -5.647 36.023 1.00 85.75 82 TYR A O 1
ATOM 654 N N . ASP A 1 83 ? -15.654 -5.693 33.933 1.00 84.06 83 ASP A N 1
ATOM 655 C CA . ASP A 1 83 ? -15.974 -7.134 33.920 1.00 84.06 83 ASP A CA 1
ATOM 656 C C . ASP A 1 83 ? -14.734 -8.047 33.868 1.00 84.06 83 ASP A C 1
ATOM 658 O O . ASP A 1 83 ? -14.847 -9.274 33.970 1.00 84.06 83 ASP A O 1
ATOM 662 N N . ALA A 1 84 ? -13.557 -7.474 33.610 1.00 84.69 84 ALA A N 1
ATOM 663 C CA . ALA A 1 84 ? -12.283 -8.185 33.599 1.00 84.69 84 ALA A CA 1
ATOM 664 C C . ALA A 1 84 ? -11.569 -8.127 34.957 1.00 84.69 84 ALA A C 1
ATOM 666 O O . ALA A 1 84 ? -10.654 -8.916 35.200 1.00 84.69 84 ALA A O 1
ATOM 667 N N . LEU A 1 85 ? -11.969 -7.203 35.829 1.00 85.81 85 LEU A N 1
ATOM 668 C CA . LEU A 1 85 ? -11.339 -6.986 37.120 1.00 85.81 85 LEU A CA 1
ATOM 669 C C . LEU A 1 85 ? -12.004 -7.840 38.216 1.00 85.81 85 LEU A C 1
ATOM 671 O O . LEU A 1 85 ? -13.205 -8.107 38.151 1.00 85.81 85 LEU A O 1
ATOM 675 N N . PRO A 1 86 ? -11.248 -8.289 39.237 1.00 83.19 86 PRO A N 1
ATOM 676 C CA . PRO A 1 86 ? -11.816 -9.067 40.333 1.00 83.19 86 PRO A CA 1
ATOM 677 C C . PRO A 1 86 ? -12.885 -8.282 41.100 1.00 83.19 86 PRO A C 1
ATOM 679 O O . PRO A 1 86 ? -12.666 -7.128 41.467 1.00 83.19 86 PRO A O 1
ATOM 682 N N . GLU A 1 87 ? -14.002 -8.934 41.437 1.00 76.94 87 GLU A N 1
ATOM 683 C CA . GLU A 1 87 ? -15.107 -8.301 42.178 1.00 76.94 87 GLU A CA 1
ATOM 684 C C . GLU A 1 87 ? -14.653 -7.676 43.507 1.00 76.94 87 GLU A C 1
ATOM 686 O O . GLU A 1 87 ? -15.162 -6.629 43.896 1.00 76.94 87 GLU A O 1
ATOM 691 N N . GLY A 1 88 ? -13.656 -8.272 44.171 1.00 75.19 88 GLY A N 1
ATOM 692 C CA . GLY A 1 88 ? -13.106 -7.778 45.439 1.00 75.19 88 GLY A CA 1
ATOM 693 C C . GLY A 1 88 ? -12.388 -6.425 45.357 1.00 75.19 88 GLY A C 1
ATOM 694 O O . GLY A 1 88 ? -12.069 -5.860 46.397 1.00 75.19 88 GLY A O 1
ATOM 695 N N . VAL A 1 89 ? -12.141 -5.894 44.153 1.00 79.19 89 VAL A N 1
ATOM 696 C CA . VAL A 1 89 ? -11.611 -4.532 43.960 1.00 79.19 89 VAL A CA 1
ATOM 697 C C . VAL A 1 89 ? -12.700 -3.477 44.180 1.00 79.19 89 VAL A C 1
ATOM 699 O O . VAL A 1 89 ? -12.408 -2.387 44.663 1.00 79.19 89 VAL A O 1
ATOM 702 N N . PHE A 1 90 ? -13.954 -3.798 43.848 1.00 78.75 90 PHE A N 1
ATOM 703 C CA . PHE A 1 90 ? -15.053 -2.826 43.807 1.00 78.75 90 PHE A CA 1
ATOM 704 C C . PHE A 1 90 ? -16.156 -3.104 44.815 1.00 78.75 90 PHE A C 1
ATOM 706 O O . PHE A 1 90 ? -16.787 -2.176 45.316 1.00 78.75 90 PHE A O 1
ATOM 713 N N . HIS A 1 91 ? -16.394 -4.376 45.113 1.00 77.19 91 HIS A N 1
ATOM 714 C CA . HIS A 1 91 ? -17.439 -4.801 46.020 1.00 77.19 91 HIS A CA 1
ATOM 715 C C . HIS A 1 91 ? -16.810 -5.298 47.308 1.00 77.19 91 HIS A C 1
ATOM 717 O O . HIS A 1 91 ? -15.953 -6.183 47.314 1.00 77.19 91 HIS A O 1
ATOM 723 N N . GLN A 1 92 ? -17.286 -4.762 48.427 1.00 70.31 92 GLN A N 1
ATOM 724 C CA . GLN A 1 92 ? -16.965 -5.333 49.725 1.00 70.31 92 GLN A CA 1
ATOM 725 C C . GLN A 1 92 ? -17.513 -6.763 49.756 1.00 70.31 92 GLN A C 1
ATOM 727 O O . GLN A 1 92 ? -18.723 -6.980 49.629 1.00 70.31 92 GLN A O 1
ATOM 732 N N . THR A 1 93 ? -16.626 -7.751 49.907 1.00 61.91 93 THR A N 1
ATOM 733 C CA . THR A 1 93 ? -17.023 -9.141 50.140 1.00 61.91 93 THR A CA 1
ATOM 734 C C . THR A 1 93 ? -17.884 -9.152 51.392 1.00 61.91 93 THR A C 1
ATOM 736 O O . THR A 1 93 ? -17.404 -8.821 52.477 1.00 61.91 93 THR A O 1
ATOM 739 N N . GLY A 1 94 ? -19.175 -9.439 51.224 1.00 58.22 94 GLY A N 1
ATOM 740 C CA . GLY A 1 94 ? -20.146 -9.321 52.301 1.00 58.22 94 GLY A CA 1
ATOM 741 C C . GLY A 1 94 ? -19.676 -10.071 53.543 1.00 58.22 94 GLY A C 1
ATOM 742 O O . GLY A 1 94 ? -19.287 -11.236 53.463 1.00 58.22 94 GLY A O 1
ATOM 743 N N . THR A 1 95 ? -19.728 -9.394 54.687 1.00 51.75 95 THR A N 1
ATOM 744 C CA . THR A 1 95 ? -19.622 -10.018 56.003 1.00 51.75 95 THR A CA 1
ATOM 745 C C . THR A 1 95 ? -20.548 -11.237 56.059 1.00 51.75 95 THR A C 1
ATOM 747 O O . THR A 1 95 ? -21.704 -11.175 55.634 1.00 51.75 95 THR A O 1
ATOM 750 N N . GLY A 1 96 ? -19.990 -12.368 56.502 1.00 50.22 96 GLY A N 1
ATOM 751 C CA . GLY A 1 96 ? -20.572 -13.705 56.392 1.00 50.22 96 GLY A CA 1
ATOM 752 C C . GLY A 1 96 ? -22.069 -13.770 56.698 1.00 50.22 96 GLY A C 1
ATOM 753 O O . GLY A 1 96 ? -22.534 -13.375 57.766 1.00 50.22 96 GLY A O 1
ATOM 754 N N . ALA A 1 97 ? -22.825 -14.304 55.743 1.00 51.50 97 ALA A N 1
ATOM 755 C CA . ALA A 1 97 ? -24.254 -14.518 55.866 1.00 51.50 97 ALA A CA 1
ATOM 756 C C . ALA A 1 97 ? -24.552 -15.628 56.887 1.00 51.50 97 ALA A C 1
ATOM 758 O O . ALA A 1 97 ? -24.458 -16.816 56.585 1.00 51.50 97 ALA A O 1
ATOM 759 N N . LYS A 1 98 ? -24.987 -15.239 58.084 1.00 51.12 98 LYS A N 1
ATOM 760 C CA . LYS A 1 98 ? -25.857 -16.065 58.924 1.00 51.12 98 LYS A CA 1
ATOM 761 C C . LYS A 1 98 ? -27.048 -15.195 59.330 1.00 51.12 98 LYS A C 1
ATOM 763 O O . LYS A 1 98 ? -26.960 -14.437 60.282 1.00 51.12 98 LYS A O 1
ATOM 768 N N . SER A 1 99 ? -28.137 -15.306 58.561 1.00 53.66 99 SER A N 1
ATOM 769 C CA . SER A 1 99 ? -29.425 -14.599 58.711 1.00 53.66 99 SER A CA 1
ATOM 770 C C . SER A 1 99 ? -29.490 -13.162 58.156 1.00 53.66 99 SER A C 1
ATOM 772 O O . SER A 1 99 ? -29.302 -12.187 58.876 1.00 53.66 99 SER A O 1
ATOM 774 N N . LYS A 1 100 ? -29.811 -13.014 56.862 1.00 62.19 100 LYS A N 1
ATOM 775 C CA . LYS A 1 100 ? -30.302 -11.747 56.281 1.00 62.19 100 LYS A CA 1
ATOM 776 C C . LYS A 1 100 ? -31.753 -11.937 55.821 1.00 62.19 100 LYS A C 1
ATOM 778 O O . LYS A 1 100 ? -32.059 -12.946 55.188 1.00 62.19 100 LYS A O 1
ATOM 783 N N . SER A 1 101 ? -32.637 -10.991 56.156 1.00 72.81 101 SER A N 1
ATOM 784 C CA . SER A 1 101 ? -34.048 -10.994 55.732 1.00 72.81 101 SER A CA 1
ATOM 785 C C . SER A 1 101 ? -34.181 -10.795 54.214 1.00 72.81 101 SER A C 1
ATOM 787 O O . SER A 1 101 ? -33.243 -10.338 53.553 1.00 72.81 101 SER A O 1
ATOM 789 N N . LYS A 1 102 ? -35.348 -11.120 53.638 1.00 73.75 102 LYS A N 1
ATOM 790 C CA . LYS A 1 102 ? -35.610 -10.917 52.199 1.00 73.75 102 LYS A CA 1
ATOM 791 C C . LYS A 1 102 ? -35.421 -9.452 51.784 1.00 73.75 102 LYS A C 1
ATOM 793 O O . LYS A 1 102 ? -34.911 -9.206 50.693 1.00 73.75 102 LYS A O 1
ATOM 798 N N . GLU A 1 103 ? -35.766 -8.493 52.647 1.00 76.38 103 GLU A N 1
ATOM 799 C CA . GLU A 1 103 ? -35.544 -7.067 52.379 1.00 76.38 103 GLU A CA 1
ATOM 800 C C . GLU A 1 103 ? -34.053 -6.712 52.337 1.00 76.38 103 GLU A C 1
ATOM 802 O O . GLU A 1 103 ? -33.634 -5.977 51.443 1.00 76.38 103 GLU A O 1
ATOM 807 N N . ALA A 1 104 ? -33.241 -7.278 53.238 1.00 73.69 104 ALA A N 1
ATOM 808 C CA . ALA A 1 104 ? -31.797 -7.038 53.285 1.00 73.69 104 ALA A CA 1
ATOM 809 C C . ALA A 1 104 ? -31.068 -7.579 52.039 1.00 73.69 104 ALA A C 1
ATOM 811 O O . ALA A 1 104 ? -30.122 -6.970 51.542 1.00 73.69 104 ALA A O 1
ATOM 812 N N . ILE A 1 105 ? -31.536 -8.702 51.484 1.00 77.75 105 ILE A N 1
ATOM 813 C CA . ILE A 1 105 ? -31.026 -9.230 50.209 1.00 77.75 105 ILE A CA 1
ATOM 814 C C . ILE A 1 105 ? -31.388 -8.278 49.061 1.00 77.75 105 ILE A C 1
ATOM 816 O O . ILE A 1 105 ? -30.557 -7.998 48.198 1.00 77.75 105 ILE A O 1
ATOM 820 N N . LEU A 1 106 ? -32.614 -7.744 49.053 1.00 79.88 106 LEU A N 1
ATOM 821 C CA . LEU A 1 106 ? -33.063 -6.820 48.013 1.00 79.88 106 LEU A CA 1
ATOM 822 C C . LEU A 1 106 ? -32.280 -5.497 48.035 1.00 79.88 106 LEU A C 1
ATOM 824 O O . LEU A 1 106 ? -31.940 -4.974 46.972 1.00 79.88 106 LEU A O 1
ATOM 828 N N . SER A 1 107 ? -31.980 -4.963 49.225 1.00 79.00 107 SER A N 1
ATOM 829 C CA . SER A 1 107 ? -31.161 -3.755 49.375 1.00 79.00 107 SER A CA 1
ATOM 830 C C . SER A 1 107 ? -29.716 -3.981 48.934 1.00 79.00 107 SER A C 1
ATOM 832 O O . SER A 1 107 ? -29.159 -3.127 48.247 1.00 79.00 107 SER A O 1
ATOM 834 N N . ASP A 1 108 ? -29.136 -5.146 49.241 1.00 79.12 108 ASP A N 1
ATOM 835 C CA . ASP A 1 108 ? -27.780 -5.497 48.803 1.00 79.12 108 ASP A CA 1
ATOM 836 C C . ASP A 1 108 ? -27.692 -5.602 47.268 1.00 79.12 108 ASP A C 1
ATOM 838 O O . ASP A 1 108 ? -26.732 -5.119 46.669 1.00 79.12 108 ASP A O 1
ATOM 842 N N . ILE A 1 109 ? -28.710 -6.168 46.603 1.00 80.31 109 ILE A N 1
ATOM 843 C CA . ILE A 1 109 ? -28.780 -6.225 45.129 1.00 80.31 109 ILE A CA 1
ATOM 844 C C . ILE A 1 109 ? -28.866 -4.813 44.536 1.00 80.31 109 ILE A C 1
ATOM 846 O O . ILE A 1 109 ? -28.178 -4.523 43.556 1.00 80.31 109 ILE A O 1
ATOM 850 N N . ARG A 1 110 ? -29.692 -3.926 45.107 1.00 83.69 110 ARG A N 1
ATOM 851 C CA . ARG A 1 110 ? -29.801 -2.534 44.633 1.00 83.69 110 ARG A CA 1
ATOM 852 C C . ARG A 1 110 ? -28.471 -1.799 44.761 1.00 83.69 110 ARG A C 1
ATOM 854 O O . ARG A 1 110 ? -28.018 -1.225 43.777 1.00 83.69 110 ARG A O 1
ATOM 861 N N . LYS A 1 111 ? -27.815 -1.911 45.919 1.00 83.62 111 LYS A N 1
ATOM 862 C CA . LYS A 1 111 ? -26.505 -1.301 46.165 1.00 83.62 111 LYS A CA 1
ATOM 863 C C . LYS A 1 111 ? -25.453 -1.797 45.170 1.00 83.62 111 LYS A C 1
ATOM 865 O O . LYS A 1 111 ? -24.755 -0.990 44.572 1.00 83.62 111 LYS A O 1
ATOM 870 N N . ARG A 1 112 ? -25.398 -3.109 44.912 1.00 80.38 112 ARG A N 1
ATOM 871 C CA . ARG A 1 112 ? -24.479 -3.683 43.912 1.00 80.38 112 ARG A CA 1
ATOM 872 C C . ARG A 1 112 ? -24.742 -3.171 42.497 1.00 80.38 112 ARG A C 1
ATOM 874 O O . ARG A 1 112 ? -23.788 -2.923 41.774 1.00 80.38 112 ARG A O 1
ATOM 881 N N . ARG A 1 113 ? -26.008 -2.985 42.103 1.00 82.88 113 ARG A N 1
ATOM 882 C CA . ARG A 1 113 ? -26.356 -2.411 40.788 1.00 82.88 113 ARG A CA 1
ATOM 883 C C . ARG A 1 113 ? -25.942 -0.949 40.660 1.00 82.88 113 ARG A C 1
ATOM 885 O O . ARG A 1 113 ? -25.506 -0.542 39.590 1.00 82.88 113 ARG A O 1
ATOM 892 N N . GLU A 1 114 ? -26.094 -0.166 41.724 1.00 86.31 114 GLU A N 1
ATOM 893 C CA . GLU A 1 114 ? -25.629 1.224 41.745 1.00 86.31 114 GLU A CA 1
ATOM 894 C C . GLU A 1 114 ? -24.101 1.290 41.671 1.00 86.31 114 GLU A C 1
ATOM 896 O O . GLU A 1 114 ? -23.566 2.004 40.826 1.00 86.31 114 GLU A O 1
ATOM 901 N N . GLU A 1 115 ? -23.399 0.492 42.481 1.00 84.88 115 GLU A N 1
ATOM 902 C CA . GLU A 1 115 ? -21.938 0.366 42.426 1.00 84.88 115 GLU A CA 1
ATOM 903 C C . GLU A 1 115 ? -21.470 -0.047 41.022 1.00 84.88 115 GLU A C 1
ATOM 905 O O . GLU A 1 115 ? -20.579 0.586 40.462 1.00 84.88 115 GLU A O 1
ATOM 910 N N . GLU A 1 116 ? -22.099 -1.053 40.409 1.00 84.25 116 GLU A N 1
ATOM 911 C CA . GLU A 1 116 ? -21.815 -1.466 39.030 1.00 84.25 116 GLU A CA 1
ATOM 912 C C . GLU A 1 116 ? -22.017 -0.311 38.035 1.00 84.25 116 GLU A C 1
ATOM 914 O O . GLU A 1 116 ? -21.151 -0.066 37.195 1.00 84.25 116 GLU A O 1
ATOM 919 N N . PHE A 1 117 ? -23.125 0.430 38.135 1.00 86.19 117 PHE A N 1
ATOM 920 C CA . PHE A 1 117 ? -23.406 1.564 37.254 1.00 86.19 117 PHE A CA 1
ATOM 921 C C . PHE A 1 117 ? -22.327 2.651 37.350 1.00 86.19 117 PHE A C 1
ATOM 923 O O . PHE A 1 117 ? -21.820 3.109 36.322 1.00 86.19 117 PHE A O 1
ATOM 930 N N . PHE A 1 118 ? -21.937 3.042 38.567 1.00 87.12 118 PHE A N 1
ATOM 931 C CA . PHE A 1 118 ? -20.899 4.055 38.771 1.00 87.12 118 PHE A CA 1
ATOM 932 C C . PHE A 1 118 ? -19.518 3.569 38.330 1.00 87.12 118 PHE A C 1
ATOM 934 O O . PHE A 1 118 ? -18.794 4.322 37.681 1.00 87.12 118 PHE A O 1
ATOM 941 N N . ASN A 1 119 ? -19.169 2.312 38.610 1.00 86.81 119 ASN A N 1
ATOM 942 C CA . ASN A 1 119 ? -17.890 1.742 38.196 1.00 86.81 119 ASN A CA 1
ATOM 943 C C . ASN A 1 119 ? -17.787 1.626 36.670 1.00 86.81 119 ASN A C 1
ATOM 945 O O . ASN A 1 119 ? -16.774 2.015 36.093 1.00 86.81 119 ASN A O 1
ATOM 949 N N . ARG A 1 120 ? -18.841 1.168 35.981 1.00 86.19 120 ARG A N 1
ATOM 950 C CA . ARG A 1 120 ? -18.867 1.144 3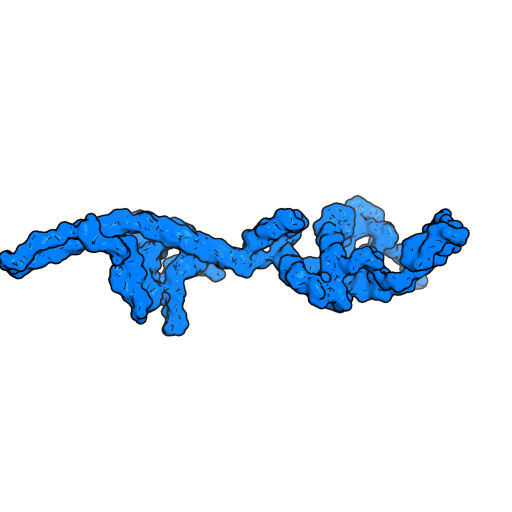4.507 1.00 86.19 120 ARG A CA 1
ATOM 951 C C . ARG A 1 120 ? -18.716 2.546 33.923 1.00 86.19 120 ARG A C 1
ATOM 953 O O . ARG A 1 120 ? -17.917 2.741 33.015 1.00 86.19 120 ARG A O 1
ATOM 960 N N . ARG A 1 121 ? -19.418 3.534 34.487 1.00 87.31 121 ARG A N 1
ATOM 961 C CA . ARG A 1 121 ? -19.298 4.937 34.068 1.00 87.31 121 ARG A CA 1
ATOM 962 C C . ARG A 1 121 ? -17.903 5.512 34.325 1.00 87.31 121 ARG A C 1
ATOM 964 O O . ARG A 1 121 ? -17.444 6.342 33.551 1.00 87.31 121 ARG A O 1
ATOM 971 N N . PHE A 1 122 ? -17.223 5.066 35.380 1.00 90.00 122 PHE A N 1
ATOM 972 C CA . PHE A 1 122 ? -15.838 5.443 35.661 1.00 90.00 122 PHE A CA 1
ATOM 973 C C . PHE A 1 122 ? -14.862 4.894 34.609 1.00 90.00 122 PHE A C 1
ATOM 975 O O . PHE A 1 122 ? -13.972 5.617 34.170 1.00 90.00 122 PHE A O 1
ATOM 982 N N . PHE A 1 123 ? -15.037 3.641 34.170 1.00 89.44 123 PHE A N 1
ATOM 983 C CA . PHE A 1 123 ? -14.168 3.031 33.154 1.00 89.44 123 PHE A CA 1
ATOM 984 C C . PHE A 1 123 ? -14.502 3.429 31.715 1.00 89.44 123 PHE A C 1
ATOM 986 O O . PHE A 1 123 ? -13.642 3.305 30.845 1.00 89.44 123 PHE A O 1
ATOM 993 N N . GLN A 1 124 ? -15.710 3.932 31.463 1.00 87.94 124 GLN A N 1
ATOM 994 C CA . GLN A 1 124 ? -16.193 4.256 30.123 1.00 87.94 124 GLN A CA 1
ATOM 995 C C . GLN A 1 124 ? -15.226 5.139 29.301 1.00 87.94 124 GLN A C 1
ATOM 997 O O . GLN A 1 124 ? -14.902 4.729 28.190 1.00 87.94 124 GLN A O 1
ATOM 1002 N N . PRO A 1 125 ? -14.669 6.261 29.807 1.00 89.81 125 PRO A N 1
ATOM 1003 C CA . PRO A 1 125 ? -13.750 7.086 29.013 1.00 89.81 125 PRO A CA 1
ATOM 1004 C C . PRO A 1 125 ? -12.461 6.356 28.607 1.00 89.81 125 PRO A C 1
ATOM 1006 O O . PRO A 1 125 ? -11.916 6.585 27.530 1.00 89.81 125 PRO A O 1
ATOM 1009 N N . PHE A 1 126 ? -11.965 5.451 29.458 1.00 91.12 126 PHE A N 1
ATOM 1010 C CA . PHE A 1 126 ? -10.785 4.644 29.143 1.00 91.12 126 PHE A CA 1
ATOM 1011 C C . PHE A 1 126 ? -11.095 3.599 28.070 1.00 91.12 126 PHE A C 1
ATOM 1013 O O . PHE A 1 126 ? -10.276 3.354 27.186 1.00 91.12 126 PHE A O 1
ATOM 1020 N N . GLU A 1 127 ? -12.275 2.980 28.138 1.00 89.94 127 GLU A N 1
ATOM 1021 C CA . GLU A 1 127 ? -12.738 2.043 27.114 1.00 89.94 127 GLU A CA 1
ATOM 1022 C C . GLU A 1 127 ? -12.938 2.733 25.766 1.00 89.94 127 GLU A C 1
ATOM 1024 O O . GLU A 1 127 ? -12.497 2.198 24.749 1.00 89.94 127 GLU A O 1
ATOM 1029 N N . GLU A 1 128 ? -13.523 3.931 25.768 1.00 88.50 128 GLU A N 1
ATOM 1030 C CA . GLU A 1 128 ? -13.723 4.751 24.573 1.00 88.50 128 GLU A CA 1
ATOM 1031 C C . GLU A 1 128 ? -12.396 5.090 23.888 1.00 88.50 128 GLU A C 1
ATOM 1033 O O . GLU A 1 128 ? -12.293 4.954 22.671 1.00 88.50 128 GLU A O 1
ATOM 1038 N N . GLU A 1 129 ? -11.354 5.455 24.640 1.00 90.19 129 GLU A N 1
ATOM 1039 C CA . GLU A 1 129 ? -10.044 5.761 24.050 1.00 90.19 129 GLU A CA 1
ATOM 1040 C C . GLU A 1 129 ? -9.352 4.510 23.481 1.00 90.19 129 GLU A C 1
ATOM 1042 O O . GLU A 1 129 ? -8.753 4.551 22.401 1.00 90.19 129 GLU A O 1
ATOM 1047 N N . ILE A 1 130 ? -9.478 3.363 24.158 1.00 91.12 130 ILE A N 1
ATOM 1048 C CA . ILE A 1 130 ? -8.992 2.078 23.632 1.00 91.12 130 ILE A CA 1
ATOM 1049 C C . ILE A 1 130 ? -9.711 1.744 22.320 1.00 91.12 130 ILE A C 1
ATOM 1051 O O . ILE A 1 130 ? -9.071 1.383 21.328 1.00 91.12 130 ILE A O 1
ATOM 1055 N N . ASP A 1 131 ? -11.035 1.873 22.302 1.00 91.00 131 ASP A N 1
ATOM 1056 C CA . ASP A 1 131 ? -11.849 1.587 21.127 1.00 91.00 131 ASP A CA 1
ATOM 1057 C C . ASP A 1 131 ? -11.539 2.571 19.989 1.00 91.00 131 ASP A C 1
ATOM 1059 O O . ASP A 1 131 ? -11.356 2.140 18.849 1.00 91.00 131 ASP A O 1
ATOM 1063 N N . ARG A 1 132 ? -11.331 3.858 20.287 1.00 90.75 132 ARG A N 1
ATOM 1064 C CA . ARG A 1 132 ? -10.871 4.871 19.327 1.00 90.75 132 ARG A CA 1
ATOM 1065 C C . ARG A 1 132 ? -9.530 4.497 18.700 1.00 90.75 132 ARG A C 1
ATOM 1067 O O . ARG A 1 132 ? -9.398 4.548 17.477 1.00 90.75 132 ARG A O 1
ATOM 1074 N N . SER A 1 133 ? -8.548 4.085 19.500 1.00 92.12 133 SER A N 1
ATOM 1075 C CA . SER A 1 133 ? -7.241 3.640 18.998 1.00 92.12 133 SER A CA 1
ATOM 1076 C C . SER A 1 133 ? -7.368 2.432 18.057 1.00 92.12 133 SER A C 1
ATOM 1078 O O . SER A 1 133 ? -6.767 2.400 16.975 1.00 92.12 133 SER A O 1
ATOM 1080 N N . ASN A 1 134 ? -8.231 1.472 18.401 1.00 92.06 134 ASN A N 1
ATOM 1081 C CA . ASN A 1 134 ? -8.504 0.316 17.546 1.00 92.06 134 ASN A CA 1
ATOM 1082 C C . ASN A 1 134 ? -9.196 0.714 16.232 1.00 92.06 134 ASN A C 1
ATOM 1084 O O . ASN A 1 134 ? -8.814 0.229 15.165 1.00 92.06 134 ASN A O 1
ATOM 1088 N N . ILE A 1 135 ? -10.171 1.628 16.280 1.00 92.50 135 ILE A N 1
ATOM 1089 C CA . ILE A 1 135 ? -10.838 2.164 15.084 1.00 92.50 135 ILE A CA 1
ATOM 1090 C C . ILE A 1 135 ? -9.817 2.847 14.168 1.00 92.50 135 ILE A C 1
ATOM 1092 O O . ILE A 1 135 ? -9.793 2.578 12.968 1.00 92.50 135 ILE A O 1
ATOM 1096 N N . MET A 1 136 ? -8.946 3.698 14.718 1.00 91.19 136 MET A N 1
ATOM 1097 C CA . MET A 1 136 ? -7.892 4.371 13.949 1.00 91.19 136 MET A CA 1
ATOM 1098 C C . MET A 1 136 ? -6.916 3.376 13.317 1.00 91.19 136 MET A C 1
ATOM 1100 O O . MET A 1 136 ? -6.480 3.572 12.184 1.00 91.19 136 MET A O 1
ATOM 1104 N N . THR A 1 137 ? -6.593 2.294 14.024 1.00 92.00 137 THR A N 1
ATOM 1105 C CA . THR A 1 137 ? -5.732 1.223 13.505 1.00 92.00 137 THR A CA 1
ATOM 1106 C C . THR A 1 137 ? -6.374 0.538 12.299 1.00 92.00 137 THR A C 1
ATOM 1108 O O . THR A 1 137 ? -5.744 0.438 11.246 1.00 92.00 137 THR A O 1
ATOM 1111 N N . HIS A 1 138 ? -7.646 0.150 12.403 1.00 91.06 138 HIS A N 1
ATOM 1112 C CA . HIS A 1 138 ? -8.381 -0.440 11.281 1.00 91.06 138 HIS A CA 1
ATOM 1113 C C . HIS A 1 138 ? -8.596 0.536 10.120 1.00 91.06 138 HIS A C 1
ATOM 1115 O O . HIS A 1 138 ? -8.589 0.137 8.959 1.00 91.06 138 HIS A O 1
ATOM 1121 N N . LEU A 1 139 ? -8.755 1.827 10.406 1.00 90.12 139 LEU A N 1
ATOM 1122 C CA . LEU A 1 139 ? -8.844 2.857 9.376 1.00 90.12 139 LEU A CA 1
ATOM 1123 C C . LEU A 1 139 ? -7.527 2.982 8.599 1.00 90.12 139 LEU A C 1
ATOM 1125 O O . LEU A 1 139 ? -7.548 3.026 7.371 1.00 90.12 139 LEU A O 1
ATOM 1129 N N . LYS A 1 140 ? -6.382 2.964 9.291 1.00 89.12 140 LYS A N 1
ATOM 1130 C CA . LYS A 1 140 ? -5.066 2.929 8.635 1.00 89.12 140 LYS A CA 1
ATOM 1131 C C . LYS A 1 140 ? -4.890 1.675 7.780 1.00 89.12 140 LYS A C 1
ATOM 1133 O O . LYS A 1 140 ? -4.421 1.778 6.652 1.00 89.12 140 LYS A O 1
ATOM 1138 N N . GLU A 1 141 ? -5.291 0.509 8.283 1.00 89.50 141 GLU A N 1
ATOM 1139 C CA . GLU A 1 141 ? -5.262 -0.756 7.533 1.00 89.50 141 GLU A CA 1
ATOM 1140 C C . GLU A 1 141 ? -6.070 -0.663 6.225 1.00 89.50 141 GLU A C 1
ATOM 1142 O O . GLU A 1 141 ? -5.572 -1.021 5.158 1.00 89.50 141 GLU A O 1
ATOM 1147 N N . LEU A 1 142 ? -7.276 -0.089 6.281 1.00 87.31 142 LEU A N 1
ATOM 1148 C CA . LEU A 1 142 ? -8.107 0.155 5.098 1.00 87.31 142 LEU A CA 1
ATOM 1149 C C . LEU A 1 142 ? -7.435 1.078 4.072 1.00 87.31 142 LEU A C 1
ATOM 1151 O O . LEU A 1 142 ? -7.586 0.871 2.866 1.00 87.31 142 LEU A O 1
ATOM 1155 N N . TYR A 1 143 ? -6.713 2.105 4.524 1.00 86.56 143 TYR A N 1
ATOM 1156 C CA . TYR A 1 143 ? -5.985 3.007 3.628 1.00 86.56 143 TYR A CA 1
ATOM 1157 C C . TYR A 1 143 ? -4.784 2.319 2.974 1.00 86.56 143 TYR A C 1
ATOM 1159 O O . TYR A 1 143 ? -4.546 2.527 1.786 1.00 86.56 143 TYR A O 1
ATOM 1167 N N . PHE A 1 144 ? -4.096 1.425 3.691 1.00 85.69 144 PHE A N 1
ATOM 1168 C CA . PHE A 1 144 ? -3.032 0.601 3.109 1.00 85.69 144 PHE A CA 1
ATOM 1169 C C . PHE A 1 144 ? -3.530 -0.367 2.033 1.00 85.69 144 PHE A C 1
ATOM 1171 O O . PHE A 1 144 ? -2.819 -0.608 1.056 1.00 85.69 144 PHE A O 1
ATOM 1178 N N . ASP A 1 145 ? -4.734 -0.916 2.189 1.00 83.62 145 ASP A N 1
ATOM 1179 C CA . ASP A 1 145 ? -5.330 -1.809 1.191 1.00 83.62 145 ASP A CA 1
ATOM 1180 C C . ASP A 1 145 ? -5.718 -1.048 -0.092 1.00 83.62 145 ASP A C 1
ATOM 1182 O O . ASP A 1 145 ? -5.478 -1.496 -1.216 1.00 83.62 145 ASP A O 1
ATOM 1186 N N . LYS A 1 146 ? -6.220 0.186 0.051 1.00 81.00 146 LYS A N 1
ATOM 1187 C CA . LYS A 1 146 ? -6.605 1.069 -1.064 1.00 81.00 146 LYS A CA 1
ATOM 1188 C C . LYS A 1 146 ? -5.424 1.851 -1.661 1.00 81.00 146 LYS A C 1
ATOM 1190 O O . LYS A 1 146 ? -5.485 3.071 -1.831 1.00 81.00 146 LYS A O 1
ATOM 1195 N N . LYS A 1 147 ? -4.390 1.124 -2.088 1.00 75.81 147 LYS A N 1
ATOM 1196 C CA . LYS A 1 147 ? -3.111 1.644 -2.626 1.00 75.81 147 LYS A CA 1
ATOM 1197 C C . LYS A 1 147 ? -3.243 2.668 -3.764 1.00 75.81 147 LYS A C 1
ATOM 1199 O O . LYS A 1 147 ? -2.345 3.474 -3.970 1.00 75.81 147 LYS A O 1
ATOM 1204 N N . ASN A 1 148 ? -4.346 2.625 -4.514 1.00 71.06 148 ASN A N 1
ATOM 1205 C CA . ASN A 1 148 ? -4.583 3.495 -5.672 1.00 71.06 148 ASN A CA 1
ATOM 1206 C C . ASN A 1 148 ? -5.199 4.860 -5.321 1.00 71.06 148 ASN A C 1
ATOM 1208 O O . ASN A 1 148 ? -5.252 5.725 -6.190 1.00 71.06 148 ASN A O 1
ATOM 1212 N N . THR A 1 149 ? -5.725 5.030 -4.105 1.00 75.75 149 THR A N 1
ATOM 1213 C CA . THR A 1 149 ? -6.460 6.241 -3.681 1.00 75.75 149 THR A CA 1
ATOM 1214 C C . THR A 1 149 ? -5.767 6.964 -2.529 1.00 75.75 149 THR A C 1
ATOM 1216 O O . THR A 1 149 ? -5.935 8.169 -2.346 1.00 75.75 149 THR A O 1
ATOM 1219 N N . HIS A 1 150 ? -4.996 6.218 -1.745 1.00 79.31 150 HIS A N 1
ATOM 1220 C CA . HIS A 1 150 ? -4.429 6.650 -0.480 1.00 79.31 150 HIS A CA 1
ATOM 1221 C C . HIS A 1 150 ? -2.892 6.620 -0.565 1.00 79.31 150 HIS A C 1
ATOM 1223 O O . HIS A 1 150 ? -2.328 5.587 -0.942 1.00 79.31 150 HIS A O 1
ATOM 1229 N N . PRO A 1 151 ? -2.194 7.742 -0.285 1.00 82.31 151 PRO A N 1
ATOM 1230 C CA . PRO A 1 151 ? -0.736 7.822 -0.397 1.00 82.31 151 PRO A CA 1
ATOM 1231 C C . PRO A 1 151 ? 0.007 7.018 0.678 1.00 82.31 151 PRO A C 1
ATOM 1233 O O . PRO A 1 151 ? 1.176 6.710 0.485 1.00 82.31 151 PRO A O 1
ATOM 1236 N N . GLU A 1 152 ? -0.654 6.625 1.767 1.00 84.69 152 GLU A N 1
ATOM 1237 C CA . GLU A 1 152 ? -0.048 6.018 2.955 1.00 84.69 152 GLU A CA 1
ATOM 1238 C C . GLU A 1 152 ? 0.803 4.788 2.616 1.00 84.69 152 GLU A C 1
ATOM 1240 O O . GLU A 1 152 ? 1.898 4.618 3.152 1.00 84.69 152 GLU A O 1
ATOM 1245 N N . PHE A 1 153 ? 0.334 3.945 1.690 1.00 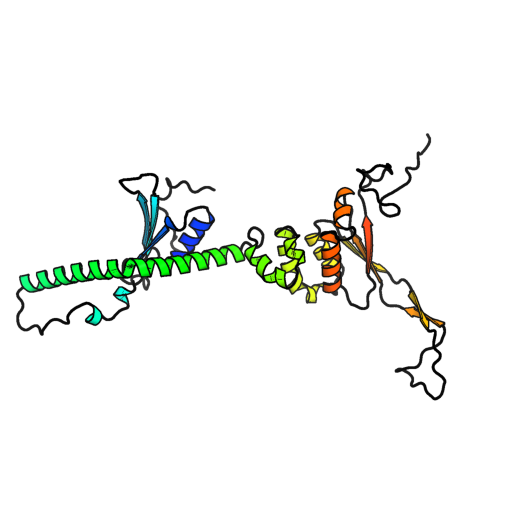85.88 153 PHE A N 1
ATOM 1246 C CA . PHE A 1 153 ? 1.100 2.790 1.220 1.00 85.88 153 PHE A CA 1
ATOM 1247 C C . PHE A 1 153 ? 2.349 3.197 0.430 1.00 85.88 153 PHE A C 1
ATOM 1249 O O . PHE A 1 153 ? 3.415 2.613 0.610 1.00 85.88 153 PHE A O 1
ATOM 1256 N N . ILE A 1 154 ? 2.222 4.194 -0.446 1.00 87.31 154 ILE A N 1
ATOM 1257 C CA . ILE A 1 154 ? 3.312 4.675 -1.300 1.00 87.31 154 ILE A CA 1
ATOM 1258 C C . ILE A 1 154 ? 4.375 5.370 -0.444 1.00 87.31 154 ILE A C 1
ATOM 1260 O O . ILE A 1 154 ? 5.570 5.165 -0.664 1.00 87.31 154 ILE A O 1
ATOM 1264 N N . ASP A 1 155 ? 3.948 6.128 0.568 1.00 87.56 155 ASP A N 1
ATOM 1265 C CA . ASP A 1 155 ? 4.808 6.913 1.452 1.00 87.56 155 ASP A CA 1
ATOM 1266 C C . ASP A 1 155 ? 5.855 6.062 2.176 1.00 87.56 155 ASP A C 1
ATOM 1268 O O . ASP A 1 155 ? 7.001 6.502 2.298 1.00 87.56 155 ASP A O 1
ATOM 1272 N N . ILE A 1 156 ? 5.524 4.816 2.544 1.00 88.88 156 ILE A N 1
ATOM 1273 C CA . ILE A 1 156 ? 6.477 3.852 3.127 1.00 88.88 156 ILE A CA 1
ATOM 1274 C C . ILE A 1 156 ? 7.714 3.684 2.231 1.00 88.88 156 ILE A C 1
ATOM 1276 O O . ILE A 1 156 ? 8.843 3.606 2.720 1.00 88.88 156 ILE A O 1
ATOM 1280 N N . PHE A 1 157 ? 7.515 3.645 0.913 1.00 89.62 157 PHE A N 1
ATOM 1281 C CA . PHE A 1 157 ? 8.569 3.359 -0.058 1.00 89.62 157 PHE A CA 1
ATOM 1282 C C . PHE A 1 157 ? 9.264 4.608 -0.596 1.00 89.62 157 PHE A C 1
ATOM 1284 O O . PHE A 1 157 ? 10.269 4.491 -1.300 1.00 89.62 157 PHE A O 1
ATOM 1291 N N . THR A 1 158 ? 8.792 5.807 -0.244 1.00 89.19 158 THR A N 1
ATOM 1292 C CA . THR A 1 158 ? 9.377 7.061 -0.745 1.00 89.19 158 THR A CA 1
ATOM 1293 C C . THR A 1 158 ? 10.819 7.286 -0.292 1.00 89.19 158 THR A C 1
ATOM 1295 O O . THR A 1 158 ? 11.566 7.978 -0.981 1.00 89.19 158 THR A O 1
ATOM 1298 N N . ASN A 1 159 ? 11.238 6.674 0.820 1.00 89.12 159 ASN A N 1
ATOM 1299 C CA . ASN A 1 159 ? 12.629 6.712 1.279 1.00 89.12 159 ASN A CA 1
ATOM 1300 C C . ASN A 1 159 ? 13.571 5.914 0.363 1.00 89.12 159 ASN A C 1
ATOM 1302 O O . ASN A 1 159 ? 14.730 6.285 0.211 1.00 89.12 159 ASN A O 1
ATOM 1306 N N . TYR A 1 160 ? 13.074 4.838 -0.253 1.00 88.19 160 TYR A N 1
ATOM 1307 C CA . TYR A 1 160 ? 13.844 4.004 -1.180 1.00 88.19 160 TYR A CA 1
ATOM 1308 C C . TYR A 1 160 ? 13.773 4.539 -2.612 1.00 88.19 160 TYR A C 1
ATOM 1310 O O . TYR A 1 160 ? 14.778 4.562 -3.316 1.00 88.19 160 TYR A O 1
ATOM 1318 N N . TRP A 1 161 ? 12.597 5.020 -3.024 1.00 89.81 161 TRP A N 1
ATOM 1319 C CA . TRP A 1 161 ? 12.369 5.611 -4.341 1.00 89.81 161 TRP A CA 1
ATOM 1320 C C . TRP A 1 161 ? 11.748 7.008 -4.205 1.00 89.81 161 TRP A C 1
ATOM 1322 O O . TRP A 1 161 ? 10.524 7.158 -4.252 1.00 89.81 161 TRP A O 1
ATOM 1332 N N . PRO A 1 162 ? 12.573 8.067 -4.102 1.00 88.88 162 PRO A N 1
ATOM 1333 C CA . PRO A 1 162 ? 12.090 9.445 -3.969 1.00 88.88 162 PRO A CA 1
ATOM 1334 C C . PRO A 1 162 ? 11.214 9.918 -5.135 1.00 88.88 162 PRO A C 1
ATOM 1336 O O . PRO A 1 162 ? 10.387 10.817 -4.969 1.00 88.88 162 PRO A O 1
ATOM 1339 N N . ILE A 1 163 ? 11.365 9.299 -6.312 1.00 87.44 163 ILE A N 1
ATOM 1340 C CA . ILE A 1 163 ? 10.561 9.590 -7.503 1.00 87.44 163 ILE A CA 1
ATOM 1341 C C . ILE A 1 163 ? 9.062 9.379 -7.264 1.00 87.44 163 ILE A C 1
ATOM 1343 O O . ILE A 1 163 ? 8.263 10.099 -7.854 1.00 87.44 163 ILE A O 1
ATOM 1347 N N . LEU A 1 164 ? 8.674 8.479 -6.348 1.00 88.25 164 LEU A N 1
ATOM 1348 C CA . LEU A 1 164 ? 7.272 8.157 -6.066 1.00 88.25 164 LEU A CA 1
ATOM 1349 C C . LEU A 1 164 ? 6.458 9.391 -5.651 1.00 88.25 164 LEU A C 1
ATOM 1351 O O . LEU A 1 164 ? 5.287 9.483 -6.002 1.00 88.25 164 LEU A O 1
ATOM 1355 N N . LYS A 1 165 ? 7.086 10.386 -5.003 1.00 86.62 165 LYS A N 1
ATOM 1356 C CA . LYS A 1 165 ? 6.435 11.656 -4.625 1.00 86.62 165 LYS A CA 1
ATOM 1357 C C . LYS A 1 165 ? 6.047 12.532 -5.821 1.00 86.62 165 LYS A C 1
ATOM 1359 O O . LYS A 1 165 ? 5.195 13.402 -5.687 1.00 86.62 165 LYS A O 1
ATOM 1364 N N . LYS A 1 166 ? 6.701 12.349 -6.972 1.00 86.06 166 LYS A N 1
ATOM 1365 C CA . LYS A 1 166 ? 6.447 13.110 -8.206 1.00 86.06 166 LYS A CA 1
ATOM 1366 C C . LYS A 1 166 ? 5.464 12.404 -9.147 1.00 86.06 166 LYS A C 1
ATOM 1368 O O . LYS A 1 166 ? 5.054 12.998 -10.143 1.00 86.06 166 LYS A O 1
ATOM 1373 N N . LEU A 1 167 ? 5.120 11.146 -8.871 1.00 84.88 167 LEU A N 1
ATOM 1374 C CA . LEU A 1 167 ? 4.239 10.341 -9.714 1.00 84.88 167 LEU A CA 1
ATOM 1375 C C . LEU A 1 167 ? 2.785 10.460 -9.274 1.00 84.88 167 LEU A C 1
ATOM 1377 O O . LEU A 1 167 ? 2.477 10.809 -8.137 1.00 84.88 167 LEU A O 1
ATOM 1381 N N . ASN A 1 168 ? 1.876 10.105 -10.181 1.00 86.88 168 ASN A N 1
ATOM 1382 C CA . ASN A 1 168 ? 0.499 9.856 -9.782 1.00 86.88 168 ASN A CA 1
ATOM 1383 C C . ASN A 1 168 ? 0.428 8.560 -8.939 1.00 86.88 168 ASN A C 1
ATOM 1385 O O . ASN A 1 168 ? 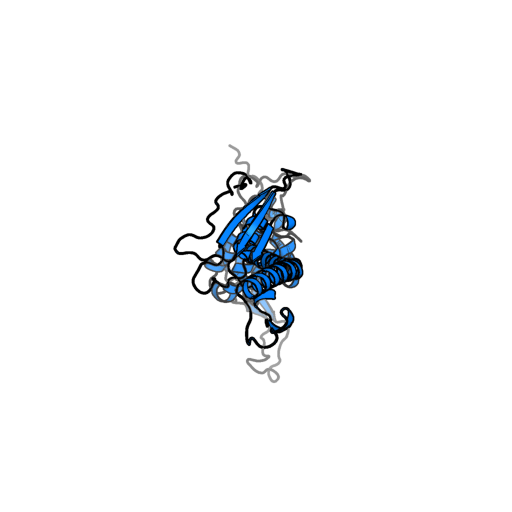1.232 7.639 -9.118 1.00 86.88 168 ASN A O 1
ATOM 1389 N N . GLN A 1 169 ? -0.543 8.484 -8.023 1.00 85.56 169 GLN A N 1
ATOM 1390 C CA . GLN A 1 169 ? -0.670 7.358 -7.086 1.00 85.56 169 GLN A CA 1
ATOM 1391 C C . GLN A 1 169 ? -0.810 6.010 -7.801 1.00 85.56 169 GLN A C 1
ATOM 1393 O O . GLN A 1 169 ? -0.202 5.023 -7.399 1.00 85.56 169 GLN A O 1
ATOM 1398 N N . ARG A 1 170 ? -1.556 5.974 -8.910 1.00 87.19 170 ARG A N 1
A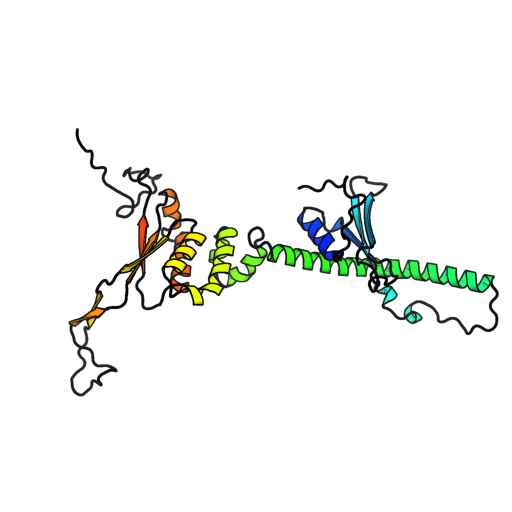TOM 1399 C CA . ARG A 1 170 ? -1.761 4.760 -9.708 1.00 87.19 170 ARG A CA 1
ATOM 1400 C C . ARG A 1 170 ? -0.449 4.213 -10.280 1.00 87.19 170 ARG A C 1
ATOM 1402 O O . ARG A 1 170 ? -0.185 3.023 -10.176 1.00 87.19 170 ARG A O 1
ATOM 1409 N N . THR A 1 171 ? 0.379 5.075 -10.859 1.00 87.50 171 THR A N 1
ATOM 1410 C CA . THR A 1 171 ? 1.671 4.723 -11.469 1.00 87.50 171 THR A CA 1
ATOM 1411 C C . THR A 1 171 ? 2.650 4.261 -10.401 1.00 87.50 171 THR A C 1
ATOM 1413 O O . THR A 1 171 ? 3.327 3.252 -10.582 1.00 87.50 171 THR A O 1
ATOM 1416 N N . ALA A 1 172 ? 2.679 4.953 -9.258 1.00 89.94 172 ALA A N 1
ATOM 1417 C CA . ALA A 1 172 ? 3.463 4.539 -8.101 1.00 89.94 172 ALA A CA 1
ATOM 1418 C C . ALA A 1 172 ? 3.032 3.152 -7.585 1.00 89.94 172 ALA A C 1
ATOM 1420 O O . ALA A 1 172 ? 3.886 2.301 -7.345 1.00 89.94 172 ALA A O 1
ATOM 1421 N N . ALA A 1 173 ? 1.725 2.887 -7.479 1.00 89.50 173 ALA A N 1
ATOM 1422 C CA . ALA A 1 173 ? 1.205 1.586 -7.061 1.00 89.50 173 ALA A CA 1
ATOM 1423 C C . ALA A 1 173 ? 1.564 0.466 -8.054 1.00 89.50 173 ALA A C 1
ATOM 1425 O O . ALA A 1 173 ? 2.057 -0.579 -7.632 1.00 89.50 173 ALA A O 1
ATOM 1426 N N . ILE A 1 174 ? 1.401 0.702 -9.364 1.00 90.12 174 ILE A N 1
ATOM 1427 C CA . ILE A 1 174 ? 1.788 -0.250 -10.422 1.00 90.12 174 ILE A CA 1
ATOM 1428 C C . ILE A 1 174 ? 3.289 -0.549 -10.360 1.00 90.12 174 ILE A C 1
ATOM 1430 O O . ILE A 1 174 ? 3.695 -1.707 -10.426 1.00 90.12 174 ILE A O 1
ATOM 1434 N N . PHE A 1 175 ? 4.129 0.476 -10.198 1.00 91.31 175 PHE A N 1
ATOM 1435 C CA . PHE A 1 175 ? 5.570 0.288 -10.040 1.00 91.31 175 PHE A CA 1
ATOM 1436 C C . PHE A 1 175 ? 5.894 -0.602 -8.831 1.00 91.31 175 PHE A C 1
ATOM 1438 O O . PHE A 1 175 ? 6.644 -1.570 -8.966 1.00 91.31 175 PHE A O 1
ATOM 1445 N N . LEU A 1 176 ? 5.286 -0.331 -7.672 1.00 91.06 176 LEU A N 1
ATOM 1446 C CA . LEU A 1 176 ? 5.485 -1.125 -6.456 1.00 91.06 176 LEU A CA 1
ATOM 1447 C C . LEU A 1 176 ? 4.975 -2.569 -6.591 1.00 91.06 176 LEU A C 1
ATOM 1449 O O . LEU A 1 176 ? 5.491 -3.459 -5.921 1.00 91.06 176 LEU A O 1
ATOM 1453 N N . GLU A 1 177 ? 4.007 -2.824 -7.470 1.00 89.56 177 GLU A N 1
ATOM 1454 C CA . GLU A 1 177 ? 3.550 -4.175 -7.809 1.00 89.56 177 GLU A CA 1
ATOM 1455 C C . GLU A 1 177 ? 4.520 -4.903 -8.761 1.00 89.56 177 GLU A C 1
ATOM 1457 O O . GLU A 1 177 ? 4.697 -6.120 -8.671 1.00 89.56 177 GLU A O 1
ATOM 1462 N N . ILE A 1 178 ? 5.211 -4.165 -9.635 1.00 90.75 178 ILE A N 1
ATOM 1463 C CA . ILE A 1 178 ? 6.221 -4.711 -10.554 1.00 90.75 178 ILE A CA 1
ATOM 1464 C C . ILE A 1 178 ? 7.516 -5.076 -9.822 1.00 90.75 178 ILE A C 1
ATOM 1466 O O . ILE A 1 178 ? 8.139 -6.079 -10.174 1.00 90.75 178 ILE A O 1
ATOM 1470 N N . VAL A 1 179 ? 7.929 -4.306 -8.808 1.00 91.25 179 VAL A N 1
ATOM 1471 C CA . VAL A 1 179 ? 9.205 -4.515 -8.094 1.00 91.25 179 VAL A CA 1
ATOM 1472 C C . VAL A 1 179 ? 9.377 -5.967 -7.603 1.00 91.25 179 VAL A C 1
ATOM 1474 O O . VAL A 1 179 ? 10.381 -6.589 -7.962 1.00 91.25 179 VAL A O 1
ATOM 1477 N N . PRO A 1 180 ? 8.414 -6.582 -6.882 1.00 91.62 180 PRO A N 1
ATOM 1478 C CA . PRO A 1 180 ? 8.506 -7.987 -6.476 1.00 91.62 180 PRO A CA 1
ATOM 1479 C C . PRO A 1 180 ? 8.556 -8.977 -7.645 1.00 91.62 180 PRO A C 1
ATOM 1481 O O . PRO A 1 180 ? 9.046 -10.093 -7.489 1.00 91.62 180 PRO A O 1
ATOM 1484 N N . LEU A 1 181 ? 8.047 -8.602 -8.820 1.00 89.81 181 LEU A N 1
ATOM 1485 C CA . LEU A 1 181 ? 8.024 -9.444 -10.016 1.00 89.81 181 LEU A CA 1
ATOM 1486 C C . LEU A 1 181 ? 9.299 -9.316 -10.862 1.00 89.81 181 LEU A C 1
ATOM 1488 O O . LEU A 1 181 ? 9.496 -10.133 -11.766 1.00 89.81 181 LEU A O 1
ATOM 1492 N N . ALA A 1 182 ? 10.180 -8.354 -10.562 1.00 88.94 182 ALA A N 1
ATOM 1493 C CA . ALA A 1 182 ? 11.381 -8.058 -11.343 1.00 88.94 182 ALA A CA 1
ATOM 1494 C C . ALA A 1 182 ? 12.233 -9.311 -11.610 1.00 88.94 182 ALA A C 1
ATOM 1496 O O . ALA A 1 182 ? 12.596 -9.582 -12.755 1.00 88.94 182 ALA A O 1
ATOM 1497 N N . TYR A 1 183 ? 12.470 -10.142 -10.587 1.00 87.19 183 TYR A N 1
ATOM 1498 C CA . TYR A 1 183 ? 13.276 -11.362 -10.724 1.00 87.19 183 TYR A CA 1
ATOM 1499 C C . TYR A 1 183 ? 12.694 -12.377 -11.724 1.00 87.19 183 TYR A C 1
ATOM 1501 O O . TYR A 1 183 ? 13.441 -13.160 -12.306 1.00 87.19 183 TYR A O 1
ATOM 1509 N N . ARG A 1 184 ? 11.371 -12.364 -11.950 1.00 87.56 184 ARG A N 1
ATOM 1510 C CA . ARG A 1 184 ? 10.687 -13.278 -12.881 1.00 87.56 184 ARG A CA 1
ATOM 1511 C C . ARG A 1 184 ? 10.661 -12.746 -14.305 1.00 87.56 184 ARG A C 1
ATOM 1513 O O . ARG A 1 184 ? 10.722 -13.538 -15.242 1.00 87.56 184 ARG A O 1
ATOM 1520 N N . ILE A 1 185 ? 10.518 -11.430 -14.466 1.00 88.88 185 ILE A N 1
ATOM 1521 C CA . ILE A 1 185 ? 10.278 -10.815 -15.778 1.00 88.88 185 ILE A CA 1
ATOM 1522 C C . ILE A 1 185 ? 11.567 -10.417 -16.507 1.00 88.88 185 ILE A C 1
ATOM 1524 O O . ILE A 1 185 ? 11.544 -10.352 -17.731 1.00 88.88 185 ILE A O 1
ATOM 1528 N N . ARG A 1 186 ? 12.688 -10.210 -15.795 1.00 83.62 186 ARG A N 1
ATOM 1529 C CA . ARG A 1 186 ? 13.983 -9.742 -16.345 1.00 83.62 186 ARG A CA 1
ATOM 1530 C C . ARG A 1 186 ? 14.478 -10.500 -17.584 1.00 83.62 186 ARG A C 1
ATOM 1532 O O . ARG A 1 186 ? 15.088 -9.906 -18.463 1.00 83.62 186 ARG A O 1
ATOM 1539 N N . THR A 1 187 ? 14.208 -11.801 -17.688 1.00 79.75 187 THR A N 1
ATOM 1540 C CA . THR A 1 187 ? 14.657 -12.634 -18.822 1.00 79.75 187 THR A CA 1
ATOM 1541 C C . THR A 1 187 ? 13.674 -12.666 -19.995 1.00 79.75 187 THR A C 1
ATOM 1543 O O . THR A 1 187 ? 13.964 -13.251 -21.036 1.00 79.75 187 THR A O 1
ATOM 1546 N N . ARG A 1 188 ? 12.494 -12.055 -19.850 1.00 88.25 188 ARG A N 1
ATOM 1547 C CA . ARG A 1 188 ? 11.407 -12.093 -20.832 1.00 88.25 188 ARG A CA 1
ATOM 1548 C C . ARG A 1 188 ? 11.089 -10.680 -21.300 1.00 88.25 188 ARG A C 1
ATOM 1550 O O . ARG A 1 188 ? 10.194 -10.031 -20.761 1.00 88.25 188 ARG A O 1
ATOM 1557 N N . TYR A 1 189 ? 11.761 -10.226 -22.358 1.00 88.38 189 TYR A N 1
ATOM 1558 C CA . TYR A 1 189 ? 11.590 -8.866 -22.888 1.00 88.38 189 TYR A CA 1
ATOM 1559 C C . TYR A 1 189 ? 10.140 -8.514 -23.249 1.00 88.38 189 TYR A C 1
ATOM 1561 O O . TYR A 1 189 ? 9.739 -7.366 -23.109 1.00 88.38 189 TYR A O 1
ATOM 1569 N N . SER A 1 190 ? 9.306 -9.490 -23.621 1.00 89.94 190 SER A N 1
ATOM 1570 C CA . SER A 1 190 ? 7.870 -9.260 -23.834 1.00 89.94 190 SER A CA 1
ATOM 1571 C C . SER A 1 190 ? 7.116 -8.884 -22.551 1.00 89.94 190 SER A C 1
ATOM 1573 O O . SER A 1 190 ? 6.178 -8.093 -22.599 1.00 89.94 190 SER A O 1
ATOM 1575 N N . GLN A 1 191 ? 7.511 -9.427 -21.397 1.00 90.69 191 GLN A N 1
ATOM 1576 C CA . GLN A 1 191 ? 6.931 -9.089 -20.095 1.00 90.69 191 GLN A CA 1
ATOM 1577 C C . GLN A 1 191 ? 7.498 -7.776 -19.558 1.00 90.69 191 GLN A C 1
ATOM 1579 O O . GLN A 1 191 ? 6.740 -6.973 -19.023 1.00 90.69 191 GLN A O 1
ATOM 1584 N N . VAL A 1 192 ? 8.793 -7.522 -19.771 1.00 91.62 192 VAL A N 1
ATOM 1585 C CA . VAL A 1 192 ? 9.415 -6.224 -19.468 1.00 91.62 192 VAL A CA 1
ATOM 1586 C C . VAL A 1 192 ? 8.724 -5.115 -20.264 1.00 91.62 192 VAL A C 1
ATOM 1588 O O . VAL A 1 192 ? 8.264 -4.143 -19.681 1.00 91.62 192 VAL A O 1
ATOM 1591 N N . ALA A 1 193 ? 8.527 -5.294 -21.571 1.00 92.38 193 ALA A N 1
ATOM 1592 C CA . ALA A 1 193 ? 7.823 -4.330 -22.415 1.00 92.38 193 ALA A CA 1
ATOM 1593 C C . ALA A 1 193 ? 6.393 -4.044 -21.914 1.00 92.38 193 ALA A C 1
ATOM 1595 O O . ALA A 1 193 ? 5.964 -2.890 -21.876 1.00 92.38 193 ALA A O 1
ATOM 1596 N N . LYS A 1 194 ? 5.670 -5.075 -21.451 1.00 91.94 194 LYS A N 1
ATOM 1597 C CA . LYS A 1 194 ? 4.356 -4.908 -20.807 1.00 91.94 194 LYS A CA 1
ATOM 1598 C C . LYS A 1 194 ? 4.445 -4.121 -19.499 1.00 91.94 194 LYS A C 1
ATOM 1600 O O . LYS A 1 194 ? 3.610 -3.254 -19.282 1.00 91.94 194 LYS A O 1
ATOM 1605 N N . ALA A 1 195 ? 5.444 -4.387 -18.658 1.00 91.94 195 ALA A N 1
ATOM 1606 C CA . ALA A 1 195 ? 5.649 -3.660 -17.407 1.00 91.94 195 ALA A CA 1
ATOM 1607 C C . ALA A 1 195 ? 5.901 -2.163 -17.659 1.00 91.94 195 ALA A C 1
ATOM 1609 O O . ALA A 1 195 ? 5.223 -1.326 -17.072 1.00 91.94 195 ALA A O 1
ATOM 1610 N N . PHE A 1 196 ? 6.783 -1.827 -18.607 1.00 91.88 196 PHE A N 1
ATOM 1611 C CA . PHE A 1 196 ? 6.991 -0.441 -19.042 1.00 91.88 196 PHE A CA 1
ATOM 1612 C C . PHE A 1 196 ? 5.693 0.169 -19.588 1.00 91.88 196 PHE A C 1
ATOM 1614 O O . PHE A 1 196 ? 5.346 1.293 -19.236 1.00 91.88 196 PHE A O 1
ATOM 1621 N N . SER A 1 197 ? 4.934 -0.587 -20.388 1.00 92.94 197 SER A N 1
ATOM 1622 C CA . SER A 1 197 ? 3.671 -0.094 -20.949 1.00 92.94 197 SER A CA 1
ATOM 1623 C C . SER A 1 197 ? 2.618 0.216 -19.881 1.00 92.94 197 SER A C 1
ATOM 1625 O O . SER A 1 197 ? 1.855 1.166 -20.031 1.00 92.94 197 SER A O 1
ATOM 1627 N N . LEU A 1 198 ? 2.574 -0.569 -18.800 1.00 91.31 198 LEU A N 1
ATOM 1628 C CA . LEU A 1 198 ? 1.664 -0.343 -17.675 1.00 91.31 198 LEU A CA 1
ATOM 1629 C C . LEU A 1 198 ? 2.057 0.885 -16.850 1.00 91.31 198 LEU A C 1
ATOM 1631 O O . LEU A 1 198 ? 1.173 1.609 -16.407 1.00 91.31 198 LEU A O 1
ATOM 1635 N N . VAL A 1 199 ? 3.357 1.122 -16.652 1.00 91.12 199 VAL A N 1
ATOM 1636 C CA . VAL A 1 199 ? 3.848 2.278 -15.884 1.00 91.12 199 VAL A CA 1
ATOM 1637 C C . VAL A 1 199 ? 3.660 3.577 -16.664 1.00 91.12 199 VAL A C 1
ATOM 1639 O O . VAL A 1 199 ? 3.166 4.551 -16.109 1.00 91.12 199 VAL A O 1
ATOM 1642 N N . PHE A 1 200 ? 4.021 3.603 -17.948 1.00 89.81 200 PHE A N 1
ATOM 1643 C CA . PHE A 1 200 ? 3.950 4.826 -18.755 1.00 89.81 200 PHE A CA 1
ATOM 1644 C C . PHE A 1 200 ? 2.578 5.070 -19.395 1.00 89.81 200 PHE A C 1
ATOM 1646 O O . PHE A 1 200 ? 2.376 6.123 -19.992 1.00 89.81 200 PHE A O 1
ATOM 1653 N N . GLU A 1 201 ? 1.652 4.106 -19.315 1.00 89.12 201 GLU A N 1
ATOM 1654 C CA . GLU A 1 201 ? 0.365 4.116 -20.034 1.00 89.12 201 GLU A CA 1
ATOM 1655 C C . GLU A 1 201 ? 0.532 4.343 -21.560 1.00 89.12 201 GLU A C 1
ATOM 1657 O O . GLU A 1 201 ? -0.356 4.851 -22.244 1.00 89.12 201 GLU A O 1
ATOM 1662 N N . ILE A 1 202 ? 1.689 3.951 -22.111 1.00 90.25 202 ILE A N 1
ATOM 1663 C CA . ILE A 1 202 ? 2.080 4.097 -23.521 1.00 90.25 202 ILE A CA 1
ATOM 1664 C C . ILE A 1 202 ? 2.584 2.736 -24.016 1.00 90.25 202 ILE A C 1
ATOM 1666 O O . ILE A 1 202 ? 3.298 2.061 -23.281 1.00 90.25 202 ILE A O 1
ATOM 1670 N N . PRO A 1 203 ? 2.267 2.303 -25.247 1.00 90.19 203 PRO A N 1
ATOM 1671 C CA . PRO A 1 203 ? 2.815 1.066 -25.796 1.00 90.19 203 PRO A CA 1
ATOM 1672 C C . PRO A 1 203 ? 4.347 1.107 -25.875 1.00 90.19 203 PRO A C 1
ATOM 1674 O O . PRO A 1 203 ? 4.936 2.037 -26.426 1.00 90.19 203 PRO A O 1
ATOM 1677 N N . VAL A 1 204 ? 4.987 0.067 -25.342 1.00 92.50 204 VAL A N 1
ATOM 1678 C CA . VAL A 1 204 ? 6.441 -0.115 -25.362 1.00 92.50 204 VAL A CA 1
ATOM 1679 C C . VAL A 1 204 ? 6.789 -1.454 -26.002 1.00 92.50 204 VAL A C 1
ATOM 1681 O O . VAL A 1 204 ? 6.141 -2.470 -25.751 1.00 92.50 204 VAL A O 1
ATOM 1684 N N . GLN A 1 205 ? 7.832 -1.465 -26.828 1.00 91.31 205 GLN A N 1
ATOM 1685 C CA . GLN A 1 205 ? 8.410 -2.664 -27.430 1.00 91.31 205 GLN A CA 1
ATOM 1686 C C . GLN A 1 205 ? 9.907 -2.721 -27.144 1.00 91.31 205 GLN A C 1
ATOM 1688 O O . GLN A 1 205 ? 10.580 -1.696 -27.108 1.00 91.31 205 GLN A O 1
ATOM 1693 N N . ILE A 1 206 ? 10.443 -3.926 -26.973 1.00 89.56 206 ILE A N 1
ATOM 1694 C CA . ILE A 1 206 ? 11.879 -4.144 -26.780 1.00 89.56 206 ILE A CA 1
ATOM 1695 C C . ILE A 1 206 ? 12.371 -5.008 -27.930 1.00 89.56 206 ILE A C 1
ATOM 1697 O O . ILE A 1 206 ? 11.841 -6.096 -28.164 1.00 89.56 206 ILE A O 1
ATOM 1701 N N . LYS A 1 207 ? 13.373 -4.510 -28.650 1.00 87.06 207 LYS A N 1
ATOM 1702 C CA . LYS A 1 207 ? 14.063 -5.229 -29.720 1.00 87.06 207 LYS A CA 1
ATOM 1703 C C . LYS A 1 207 ? 15.482 -5.528 -29.264 1.00 87.06 207 LYS A C 1
ATOM 1705 O O . LYS A 1 207 ? 16.141 -4.650 -28.720 1.00 87.06 207 LYS A O 1
ATOM 1710 N N . SER A 1 208 ? 15.931 -6.761 -29.467 1.00 82.31 208 SER A N 1
ATOM 1711 C CA . SER A 1 208 ? 17.337 -7.110 -29.286 1.00 82.31 208 SER A CA 1
ATOM 1712 C C . SER A 1 208 ? 18.041 -6.918 -30.620 1.00 82.31 208 SER A C 1
ATOM 1714 O O . SER A 1 208 ? 17.651 -7.526 -31.618 1.00 82.31 208 SER A O 1
ATOM 1716 N N . ASN A 1 209 ? 19.039 -6.045 -30.626 1.00 78.69 209 ASN A N 1
ATOM 1717 C CA . ASN A 1 209 ? 19.910 -5.814 -31.761 1.00 78.69 209 ASN A CA 1
ATOM 1718 C C . ASN A 1 209 ? 21.292 -6.362 -31.403 1.00 78.69 209 ASN A C 1
ATOM 1720 O O . ASN A 1 209 ? 21.751 -6.236 -30.274 1.00 78.69 209 ASN A O 1
ATOM 1724 N N . TYR A 1 210 ? 21.974 -6.952 -32.372 1.00 68.88 210 TYR A N 1
ATOM 1725 C CA . TYR A 1 210 ? 23.373 -7.333 -32.222 1.00 68.88 210 TYR A CA 1
ATOM 1726 C C . TYR A 1 210 ? 24.203 -6.307 -32.983 1.00 68.88 210 TYR A C 1
ATOM 1728 O O . TYR A 1 210 ? 24.642 -6.568 -34.104 1.00 68.88 210 TYR A O 1
ATOM 1736 N N . GLU A 1 211 ? 24.331 -5.101 -32.427 1.00 65.62 211 GLU A N 1
ATOM 1737 C CA . GLU A 1 211 ? 25.287 -4.145 -32.971 1.00 65.62 211 GLU A CA 1
ATOM 1738 C C . GLU A 1 211 ? 26.677 -4.496 -32.452 1.00 65.62 211 GLU A C 1
ATOM 1740 O O . GLU A 1 211 ? 26.904 -4.735 -31.270 1.00 65.62 211 GLU A O 1
ATOM 1745 N N . VAL A 1 212 ? 27.629 -4.583 -33.375 1.00 63.88 212 VAL A N 1
ATOM 1746 C CA . VAL A 1 212 ? 29.011 -4.876 -33.024 1.00 63.88 212 VAL A CA 1
ATOM 1747 C C . VAL A 1 212 ? 29.658 -3.584 -32.554 1.00 63.88 212 VAL A C 1
ATOM 1749 O O . VAL A 1 212 ? 29.835 -2.645 -33.333 1.00 63.88 212 VAL A O 1
ATOM 1752 N N . HIS A 1 213 ? 30.027 -3.535 -31.279 1.00 66.44 213 HIS A N 1
ATOM 1753 C CA . HIS A 1 213 ? 30.764 -2.410 -30.723 1.00 66.44 213 HIS A CA 1
ATOM 1754 C C . HIS A 1 213 ? 32.267 -2.708 -30.712 1.00 66.44 213 HIS A C 1
ATOM 1756 O O . HIS A 1 213 ? 32.695 -3.634 -30.020 1.00 66.44 213 HIS A O 1
ATOM 1762 N N . PRO A 1 214 ? 33.087 -1.944 -31.463 1.00 65.19 214 PRO A N 1
ATOM 1763 C CA . PRO A 1 214 ? 34.531 -2.109 -31.437 1.00 65.19 214 PRO A CA 1
ATOM 1764 C C . PRO A 1 214 ? 35.098 -1.537 -30.131 1.00 65.19 214 PRO A C 1
ATOM 1766 O O . PRO A 1 214 ? 35.163 -0.323 -29.933 1.00 65.19 214 PRO A O 1
ATOM 1769 N N . ILE A 1 215 ? 35.545 -2.412 -29.239 1.00 70.12 215 ILE A N 1
ATOM 1770 C CA . ILE A 1 215 ? 36.329 -2.074 -28.055 1.00 70.12 215 ILE A CA 1
ATOM 1771 C C . ILE A 1 215 ? 37.787 -1.935 -28.494 1.00 70.12 215 ILE A C 1
ATOM 1773 O O . ILE A 1 215 ? 38.412 -2.900 -28.933 1.00 70.12 215 ILE A O 1
ATOM 1777 N N . LYS A 1 216 ? 38.342 -0.728 -28.378 1.00 70.44 216 LYS A N 1
ATOM 1778 C CA . LYS A 1 216 ? 39.752 -0.471 -28.690 1.00 70.44 216 LYS A CA 1
ATOM 1779 C C . LYS A 1 216 ? 40.644 -0.937 -27.544 1.00 70.44 216 LYS A C 1
ATOM 1781 O O . LYS A 1 216 ? 40.648 -0.330 -26.473 1.00 70.44 216 LYS A O 1
ATOM 1786 N N . ALA A 1 217 ? 41.427 -1.982 -27.782 1.00 69.31 217 ALA A N 1
ATOM 1787 C CA . ALA A 1 217 ? 42.499 -2.386 -26.884 1.00 69.31 217 ALA A CA 1
ATOM 1788 C C . ALA A 1 217 ? 43.778 -1.608 -27.233 1.00 69.31 217 ALA A C 1
ATOM 1790 O O . ALA A 1 217 ? 44.427 -1.881 -28.241 1.00 69.31 217 ALA A O 1
ATOM 1791 N N . ASN A 1 218 ? 44.126 -0.627 -26.397 1.00 66.88 218 ASN A N 1
ATOM 1792 C CA . ASN A 1 218 ? 45.276 0.263 -26.621 1.00 66.88 218 ASN A CA 1
ATOM 1793 C C . ASN A 1 218 ? 46.582 -0.232 -25.975 1.00 66.88 218 ASN A C 1
ATOM 1795 O O . ASN A 1 218 ? 47.615 0.412 -26.136 1.00 66.88 218 ASN A O 1
ATOM 1799 N N . LYS A 1 219 ? 46.547 -1.324 -25.201 1.00 69.56 219 LYS A N 1
ATOM 1800 C CA . LYS A 1 219 ? 47.695 -1.812 -24.429 1.00 69.56 219 LYS A CA 1
ATOM 1801 C C . LYS A 1 219 ? 48.059 -3.229 -24.853 1.00 69.56 219 LYS A C 1
ATOM 1803 O O . LYS A 1 219 ? 47.233 -4.131 -24.759 1.00 69.56 219 LYS A O 1
ATOM 1808 N N . GLU A 1 220 ? 49.300 -3.408 -25.290 1.00 66.88 220 GLU A N 1
ATOM 1809 C CA . GLU A 1 220 ? 49.881 -4.728 -25.519 1.00 66.88 220 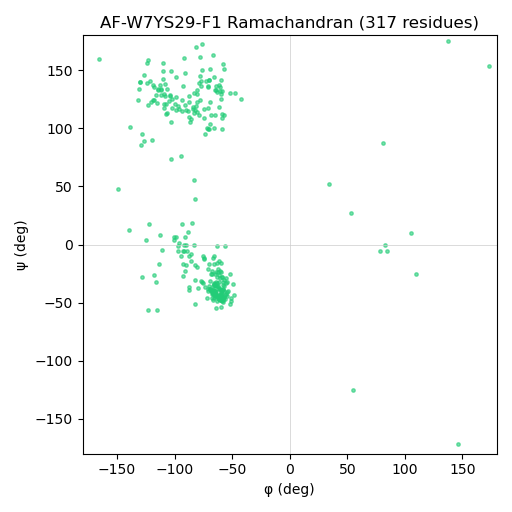GLU A CA 1
ATOM 1810 C C . GLU A 1 220 ? 50.278 -5.361 -24.188 1.00 66.88 220 GLU A C 1
ATOM 1812 O O . GLU A 1 220 ? 50.896 -4.707 -23.341 1.00 66.88 220 GLU A O 1
ATOM 1817 N N . THR A 1 221 ? 49.969 -6.643 -24.015 1.00 69.06 221 THR A N 1
ATOM 1818 C CA . THR A 1 221 ? 50.596 -7.454 -22.970 1.00 69.06 221 THR A CA 1
ATOM 1819 C C . THR A 1 221 ? 51.743 -8.222 -23.617 1.00 69.06 221 THR A C 1
ATOM 1821 O O . THR A 1 221 ? 51.520 -9.000 -24.543 1.00 69.06 221 THR A O 1
ATOM 1824 N N . SER A 1 222 ? 52.975 -8.002 -23.160 1.00 73.38 222 SER A N 1
ATOM 1825 C CA . SER A 1 222 ? 54.155 -8.669 -23.714 1.00 73.38 222 SER A CA 1
ATOM 1826 C C . SER A 1 222 ? 54.104 -10.187 -23.492 1.00 73.38 222 SER A C 1
ATOM 1828 O O . SER A 1 222 ? 53.770 -10.672 -22.403 1.00 73.38 222 SER A O 1
ATOM 1830 N N . LEU A 1 223 ? 54.459 -10.951 -24.532 1.00 69.44 223 LEU A N 1
ATOM 1831 C CA . LEU A 1 223 ? 54.618 -12.404 -24.434 1.00 69.44 223 LEU A CA 1
ATOM 1832 C C . LEU A 1 223 ? 55.704 -12.723 -23.394 1.00 69.44 223 LEU A C 1
ATOM 1834 O O . LEU A 1 223 ? 56.815 -12.207 -23.472 1.00 69.44 223 LEU A O 1
ATOM 1838 N N . GLY A 1 224 ? 55.363 -13.550 -22.402 1.00 76.38 224 GLY A N 1
ATOM 1839 C CA . GLY A 1 224 ? 56.229 -13.896 -21.265 1.00 76.38 224 GLY A CA 1
ATOM 1840 C C . GLY A 1 224 ? 55.777 -13.311 -19.921 1.00 76.38 224 GLY A C 1
ATOM 1841 O O . GLY A 1 224 ? 56.036 -13.921 -18.890 1.00 76.38 224 GLY A O 1
ATOM 1842 N N . PHE A 1 225 ? 55.033 -12.198 -19.923 1.00 76.94 225 PHE A N 1
ATOM 1843 C CA . PHE A 1 225 ? 54.416 -11.611 -18.717 1.00 76.94 225 PHE A CA 1
ATOM 1844 C C . PHE A 1 225 ? 52.881 -11.725 -18.711 1.00 76.94 225 PHE A C 1
ATOM 1846 O O . PHE A 1 225 ? 52.217 -11.355 -17.739 1.00 76.94 225 PHE A O 1
ATOM 1853 N N . ALA A 1 226 ? 52.308 -12.238 -19.801 1.00 81.00 226 ALA A N 1
ATOM 1854 C CA . ALA A 1 226 ? 50.883 -12.490 -19.942 1.00 81.00 226 ALA A CA 1
ATOM 1855 C C . ALA A 1 226 ? 50.522 -13.924 -19.531 1.00 81.00 226 ALA A C 1
ATOM 1857 O O . ALA A 1 226 ? 51.171 -14.884 -19.944 1.00 81.00 226 ALA A O 1
ATOM 1858 N N . THR A 1 227 ? 49.435 -14.069 -18.780 1.00 80.88 227 THR A N 1
ATOM 1859 C CA . THR A 1 227 ? 48.757 -15.344 -18.538 1.00 80.88 227 THR A CA 1
ATOM 1860 C C . THR A 1 227 ? 47.475 -15.380 -19.363 1.00 80.88 227 THR A C 1
ATOM 1862 O O . THR A 1 227 ? 46.614 -14.496 -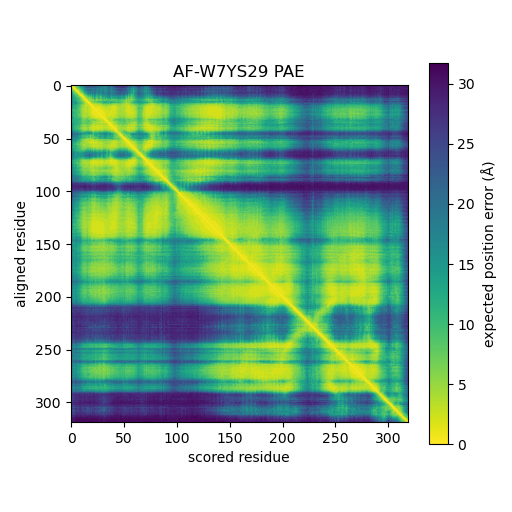19.253 1.00 80.88 227 THR A O 1
ATOM 1865 N N . LEU A 1 228 ? 47.348 -16.403 -20.210 1.00 79.94 228 LEU A N 1
ATOM 1866 C CA . LEU A 1 228 ? 46.174 -16.590 -21.057 1.00 79.94 228 LEU A CA 1
ATOM 1867 C C . LEU A 1 228 ? 44.915 -16.742 -20.188 1.00 79.94 228 LEU A C 1
ATOM 1869 O O . LEU A 1 228 ? 44.918 -17.489 -19.214 1.00 79.94 228 LEU A O 1
ATOM 1873 N N . GLY A 1 229 ? 43.849 -16.015 -20.530 1.00 75.06 229 GLY A N 1
ATOM 1874 C CA . GLY A 1 229 ? 42.581 -16.027 -19.789 1.00 75.06 229 GLY A CA 1
ATOM 1875 C C . GLY A 1 229 ? 42.504 -15.087 -18.578 1.00 75.06 229 GLY A C 1
ATOM 1876 O O . GLY A 1 229 ? 41.424 -14.945 -18.016 1.00 75.06 229 GLY A O 1
ATOM 1877 N N . LEU A 1 230 ? 43.602 -14.418 -18.196 1.00 77.19 230 LEU A N 1
ATOM 1878 C CA . LEU A 1 230 ? 43.618 -13.445 -17.092 1.00 77.19 230 LEU A CA 1
ATOM 1879 C C . LEU A 1 230 ? 43.930 -12.020 -17.559 1.00 77.19 230 LEU A C 1
ATOM 1881 O O . LEU A 1 230 ? 43.157 -11.105 -17.296 1.00 77.19 230 LEU A O 1
ATOM 1885 N N . ASN A 1 231 ? 45.062 -11.815 -18.238 1.00 77.31 231 ASN A N 1
ATOM 1886 C CA . ASN A 1 231 ? 45.552 -10.472 -18.588 1.00 77.31 231 ASN A CA 1
ATOM 1887 C C . ASN A 1 231 ? 46.145 -10.374 -20.006 1.00 77.31 231 ASN A C 1
ATOM 1889 O O . ASN A 1 231 ? 46.801 -9.386 -20.344 1.00 77.31 231 ASN A O 1
ATOM 1893 N N . PHE A 1 232 ? 45.933 -11.392 -20.840 1.00 79.44 232 PHE A N 1
ATOM 1894 C CA . PHE A 1 232 ? 46.313 -11.353 -22.247 1.00 79.44 232 PHE A CA 1
ATOM 1895 C C . PHE A 1 232 ? 45.223 -10.664 -23.077 1.00 79.44 232 PHE A C 1
ATOM 1897 O O . PHE A 1 232 ? 44.097 -11.157 -23.149 1.00 79.44 232 PHE A O 1
ATOM 1904 N N . THR A 1 233 ? 45.561 -9.551 -23.730 1.00 71.56 233 THR A N 1
ATOM 1905 C CA . THR A 1 233 ? 44.682 -8.852 -24.679 1.00 71.56 233 THR A CA 1
ATOM 1906 C C . THR A 1 233 ? 45.437 -8.552 -25.966 1.00 71.56 233 THR A C 1
ATOM 1908 O O . THR A 1 233 ? 46.559 -8.049 -25.923 1.00 71.56 233 THR A O 1
ATOM 1911 N N . THR A 1 234 ? 44.826 -8.828 -27.117 1.00 72.44 234 THR A N 1
ATOM 1912 C CA . THR A 1 234 ? 45.371 -8.445 -28.426 1.00 72.44 234 THR A CA 1
ATOM 1913 C C . THR A 1 234 ? 45.107 -6.967 -28.697 1.00 72.44 234 THR A C 1
ATOM 1915 O O . THR A 1 234 ? 43.998 -6.496 -28.441 1.00 72.44 234 THR A O 1
ATOM 1918 N N . ILE A 1 235 ? 46.078 -6.246 -29.265 1.00 70.75 235 ILE A N 1
ATOM 1919 C CA . ILE A 1 235 ? 45.845 -4.891 -29.787 1.00 70.75 235 ILE A CA 1
ATOM 1920 C C . ILE A 1 235 ? 44.863 -4.977 -30.958 1.00 70.75 235 ILE A C 1
ATOM 1922 O O . ILE A 1 235 ? 45.035 -5.795 -31.861 1.00 70.75 235 ILE A O 1
ATOM 1926 N N . GLY A 1 236 ? 43.849 -4.114 -30.962 1.00 71.69 236 GLY A N 1
ATOM 1927 C CA . GLY A 1 236 ? 42.900 -4.005 -32.065 1.00 71.69 236 GLY A CA 1
ATOM 1928 C C . GLY A 1 236 ? 41.489 -3.648 -31.616 1.00 71.69 236 GLY A C 1
ATOM 1929 O O . GLY A 1 236 ? 41.245 -3.322 -30.453 1.00 71.69 236 GLY A O 1
ATOM 1930 N N . ASN A 1 237 ? 40.560 -3.708 -32.569 1.00 70.31 237 ASN A N 1
ATOM 1931 C CA . ASN A 1 237 ? 39.133 -3.582 -32.301 1.00 70.31 237 ASN A CA 1
ATOM 1932 C C . ASN A 1 237 ? 38.587 -4.961 -31.927 1.00 70.31 237 ASN A C 1
ATOM 1934 O O . ASN A 1 237 ? 38.471 -5.844 -32.777 1.00 70.31 237 ASN A O 1
ATOM 1938 N N . LEU A 1 238 ? 38.263 -5.143 -30.653 1.00 69.56 238 LEU A N 1
ATOM 1939 C CA . LEU A 1 238 ? 37.533 -6.307 -30.176 1.00 69.56 238 LEU A CA 1
ATOM 1940 C C . LEU A 1 238 ? 36.045 -6.064 -30.399 1.00 69.56 238 LEU A C 1
ATOM 1942 O O . LEU A 1 238 ? 35.521 -5.022 -30.031 1.00 69.56 238 LEU A O 1
ATOM 1946 N N . ASN A 1 239 ? 35.362 -7.024 -30.999 1.00 69.69 239 ASN A N 1
ATOM 1947 C CA . ASN A 1 239 ? 33.935 -6.916 -31.258 1.00 69.69 239 ASN A CA 1
ATOM 1948 C C . ASN A 1 239 ? 33.168 -7.430 -30.043 1.00 69.69 239 ASN A C 1
ATOM 1950 O O . ASN A 1 239 ? 33.167 -8.640 -29.801 1.00 69.69 239 ASN A O 1
ATOM 1954 N N . ASP A 1 240 ? 32.513 -6.534 -29.301 1.00 68.50 240 ASP A N 1
ATOM 1955 C CA . ASP A 1 240 ? 31.527 -6.979 -28.321 1.00 68.50 240 ASP A CA 1
ATOM 1956 C C . ASP A 1 240 ? 30.364 -7.659 -29.059 1.00 68.50 240 ASP A C 1
ATOM 1958 O O . ASP A 1 240 ? 29.890 -7.181 -30.093 1.00 68.50 240 ASP A O 1
ATOM 1962 N N . ARG A 1 241 ? 29.965 -8.827 -28.558 1.00 67.81 241 ARG A N 1
ATOM 1963 C CA . ARG A 1 241 ? 28.850 -9.635 -29.067 1.00 67.81 241 ARG A CA 1
ATOM 1964 C C . ARG A 1 241 ? 27.690 -9.692 -28.077 1.00 67.81 241 ARG A C 1
ATOM 1966 O O . ARG A 1 241 ? 26.761 -10.475 -28.281 1.00 67.81 241 ARG A O 1
ATOM 1973 N N . ASN A 1 242 ? 27.746 -8.903 -27.006 1.00 70.00 242 ASN A N 1
ATOM 1974 C CA . ASN A 1 242 ? 26.616 -8.739 -26.110 1.00 70.00 242 ASN A CA 1
ATOM 1975 C C . ASN A 1 242 ? 25.408 -8.177 -26.882 1.00 70.00 242 ASN A C 1
ATOM 1977 O O . ASN A 1 242 ? 25.578 -7.354 -27.780 1.00 70.00 242 ASN A O 1
ATOM 1981 N N . PRO A 1 243 ? 24.186 -8.647 -26.580 1.00 70.38 243 PRO A N 1
ATOM 1982 C CA . PRO A 1 243 ? 22.988 -8.121 -27.211 1.00 70.38 243 PRO A CA 1
ATOM 1983 C C . PRO A 1 243 ? 22.733 -6.693 -26.724 1.00 70.38 243 PRO A C 1
ATOM 1985 O O . PRO A 1 243 ? 22.520 -6.459 -25.531 1.00 70.38 243 PRO A O 1
ATOM 1988 N N . ASP A 1 244 ? 22.673 -5.757 -27.660 1.00 82.25 244 ASP A N 1
ATOM 1989 C CA . ASP A 1 244 ? 22.153 -4.425 -27.403 1.00 82.25 244 ASP A CA 1
ATOM 1990 C C . ASP A 1 244 ? 20.626 -4.473 -27.387 1.00 82.25 244 ASP A C 1
ATOM 1992 O O . ASP A 1 244 ? 19.974 -5.231 -28.115 1.00 82.25 244 ASP A O 1
ATOM 1996 N N . LEU A 1 245 ? 20.021 -3.655 -26.536 1.00 85.38 245 LEU A N 1
ATOM 1997 C CA . LEU A 1 245 ? 18.575 -3.563 -26.414 1.00 85.38 245 LEU A CA 1
ATOM 1998 C C . LEU A 1 245 ? 18.121 -2.202 -26.927 1.00 85.38 245 LEU A C 1
ATOM 2000 O O . LEU A 1 245 ? 18.619 -1.158 -26.512 1.00 85.38 245 LEU A O 1
ATOM 2004 N N . THR A 1 246 ? 17.144 -2.201 -27.825 1.00 87.31 246 THR A N 1
ATOM 2005 C CA . THR A 1 246 ? 16.439 -0.991 -28.235 1.00 87.31 246 THR A CA 1
ATOM 2006 C C . THR A 1 246 ? 15.042 -0.996 -27.644 1.00 87.31 246 THR A C 1
ATOM 2008 O O . THR A 1 246 ? 14.185 -1.797 -28.027 1.00 87.31 246 THR A O 1
ATOM 2011 N N . LEU A 1 247 ? 14.812 -0.065 -26.727 1.00 89.00 247 LEU A N 1
ATOM 2012 C CA . LEU A 1 247 ? 13.514 0.252 -26.169 1.00 89.00 247 LEU A CA 1
ATOM 2013 C C . LEU A 1 247 ? 12.791 1.220 -27.107 1.00 89.00 247 LEU A C 1
ATOM 2015 O O . LEU A 1 247 ? 13.241 2.338 -27.326 1.00 89.00 247 LEU A O 1
ATOM 2019 N N . VAL A 1 248 ? 11.669 0.794 -27.668 1.00 90.88 248 VAL A N 1
ATOM 2020 C CA . VAL A 1 248 ? 10.831 1.604 -28.552 1.00 90.88 248 VAL A CA 1
ATOM 2021 C C . VAL A 1 248 ? 9.577 2.010 -27.785 1.00 90.88 248 VAL A C 1
ATOM 2023 O O . VAL A 1 248 ? 8.764 1.153 -27.447 1.00 90.88 248 VAL A O 1
ATOM 2026 N N . ILE A 1 249 ? 9.425 3.302 -27.503 1.00 89.56 249 ILE A N 1
ATOM 2027 C CA . ILE A 1 249 ? 8.310 3.864 -26.730 1.00 89.56 249 ILE A CA 1
ATOM 2028 C C . ILE A 1 249 ? 7.405 4.651 -27.680 1.00 89.56 249 ILE A C 1
ATOM 2030 O O . ILE A 1 249 ? 7.830 5.645 -28.268 1.00 89.56 249 ILE A O 1
ATOM 2034 N N . GLY A 1 250 ? 6.153 4.226 -27.828 1.00 85.38 250 GLY A N 1
ATOM 2035 C CA . GLY A 1 250 ? 5.153 4.905 -28.647 1.00 85.38 250 GLY A CA 1
ATOM 2036 C C . GLY A 1 250 ? 4.304 3.951 -29.492 1.00 85.38 250 GLY A C 1
ATOM 2037 O O . GLY A 1 250 ? 4.533 2.739 -29.499 1.00 85.38 250 GLY A O 1
ATOM 2038 N N . PRO A 1 251 ? 3.293 4.479 -30.203 1.00 86.00 251 PRO A N 1
ATOM 2039 C CA . PRO A 1 251 ? 3.140 5.890 -30.572 1.00 86.00 251 PRO A CA 1
ATOM 2040 C C . PRO A 1 251 ? 2.572 6.792 -29.459 1.00 86.00 251 PRO A C 1
ATOM 2042 O O . PRO A 1 251 ? 1.545 6.472 -28.861 1.00 86.00 251 PRO A O 1
ATOM 2045 N N . MET A 1 252 ? 3.200 7.951 -29.223 1.00 83.69 252 MET A N 1
ATOM 2046 C CA . MET A 1 252 ? 2.768 8.958 -28.237 1.00 83.69 252 MET A CA 1
ATOM 2047 C C . MET A 1 252 ? 2.546 10.352 -28.866 1.00 83.69 252 MET A C 1
ATOM 2049 O O . MET A 1 252 ? 3.110 10.649 -29.920 1.00 83.69 252 MET A O 1
ATOM 2053 N N . PRO A 1 253 ? 1.729 11.230 -28.255 1.00 79.44 253 PRO A N 1
ATOM 2054 C CA . PRO A 1 253 ? 1.603 12.625 -28.684 1.00 79.44 253 PRO A CA 1
ATOM 2055 C C . PRO A 1 253 ? 2.805 13.482 -28.237 1.00 79.44 253 PRO A C 1
ATOM 2057 O O . PRO A 1 253 ? 3.370 13.253 -27.170 1.00 79.44 253 PRO A O 1
ATOM 2060 N N . SER A 1 254 ? 3.157 14.520 -29.005 1.00 75.38 254 SER A N 1
ATOM 2061 C CA . SER A 1 254 ? 4.373 15.329 -28.783 1.00 75.38 254 SER A CA 1
ATOM 2062 C C . SER A 1 254 ? 4.432 16.042 -27.426 1.00 75.38 254 SER A C 1
ATOM 2064 O O . SER A 1 254 ? 5.514 16.216 -26.880 1.00 75.38 254 SER A O 1
ATOM 2066 N N . HIS A 1 255 ? 3.292 16.399 -26.821 1.00 76.94 255 HIS A N 1
ATOM 2067 C CA . HIS A 1 255 ? 3.274 17.045 -25.499 1.00 76.94 255 HIS A CA 1
ATOM 2068 C C . HIS A 1 255 ? 3.814 16.134 -24.381 1.00 76.94 255 HIS A C 1
ATOM 2070 O O . HIS A 1 255 ? 4.477 16.618 -23.465 1.00 76.94 255 HIS A O 1
ATOM 2076 N N . ARG A 1 256 ? 3.576 14.813 -24.474 1.00 79.25 256 ARG A N 1
ATOM 2077 C CA . ARG A 1 256 ? 4.074 13.809 -23.514 1.00 79.25 256 ARG A CA 1
ATOM 2078 C C . ARG A 1 256 ? 5.588 13.662 -23.576 1.00 79.25 256 ARG A C 1
ATOM 2080 O O . ARG A 1 256 ? 6.191 13.289 -22.582 1.00 79.25 256 ARG A O 1
ATOM 2087 N N . PHE A 1 257 ? 6.209 13.983 -24.709 1.00 81.12 257 PHE A N 1
ATOM 2088 C CA . PHE A 1 257 ? 7.654 13.854 -24.867 1.00 81.12 257 PHE A CA 1
ATOM 2089 C C . PHE A 1 257 ? 8.441 14.723 -23.885 1.00 81.12 257 PHE A C 1
ATOM 2091 O O . PHE A 1 257 ? 9.494 14.308 -23.412 1.00 81.12 257 PHE A O 1
ATOM 2098 N N . SER A 1 258 ? 7.895 15.883 -23.516 1.00 79.50 258 SER A N 1
ATOM 2099 C CA . SER A 1 258 ? 8.493 16.773 -22.516 1.00 79.50 258 SER A CA 1
ATOM 2100 C C . SER A 1 258 ? 8.697 16.076 -21.165 1.00 79.50 258 SER A C 1
ATOM 2102 O O . SER A 1 258 ? 9.671 16.362 -20.478 1.00 79.50 258 SER A O 1
ATOM 2104 N N . ASP A 1 259 ? 7.823 15.125 -20.803 1.00 82.56 259 ASP A N 1
ATOM 2105 C CA . ASP A 1 259 ? 7.935 14.350 -19.559 1.00 82.56 259 ASP A CA 1
ATOM 2106 C C . ASP A 1 259 ? 9.119 13.344 -19.600 1.00 82.56 259 ASP A C 1
ATOM 2108 O O . ASP A 1 259 ? 9.625 12.944 -18.546 1.00 82.56 259 ASP A O 1
ATOM 2112 N N . PHE A 1 260 ? 9.589 12.974 -20.802 1.00 83.38 260 PHE A N 1
ATOM 2113 C CA . PHE A 1 260 ? 10.725 12.074 -21.066 1.00 83.38 260 PHE A CA 1
ATOM 2114 C C . PHE A 1 260 ? 12.052 12.808 -21.336 1.00 83.38 260 PHE A C 1
ATOM 2116 O O . PHE A 1 260 ? 13.076 12.159 -21.555 1.00 83.38 260 PHE A O 1
ATOM 2123 N N . GLN A 1 261 ? 12.063 14.144 -21.332 1.00 78.50 261 GLN A N 1
ATOM 2124 C CA . GLN A 1 261 ? 13.272 14.940 -21.549 1.00 78.50 261 GLN A CA 1
ATOM 2125 C C . GLN A 1 261 ? 13.894 15.428 -20.234 1.00 78.50 261 GLN A C 1
ATOM 2127 O O . GLN A 1 261 ? 13.193 15.812 -19.299 1.00 78.50 261 GLN A O 1
ATOM 2132 N N . GLY A 1 262 ? 15.231 15.476 -20.192 1.00 77.81 262 GLY A N 1
ATOM 2133 C CA . GLY A 1 262 ? 15.993 16.072 -19.089 1.00 77.81 262 GLY A CA 1
ATOM 2134 C C . GLY A 1 262 ? 15.641 15.479 -17.721 1.00 77.81 262 GLY A C 1
ATOM 2135 O O . GLY A 1 262 ? 15.684 14.267 -17.540 1.00 77.81 262 GLY A O 1
ATOM 2136 N N . ASP A 1 263 ? 15.272 16.343 -16.767 1.00 76.62 263 ASP A N 1
ATOM 2137 C CA . ASP A 1 263 ? 14.885 15.965 -15.394 1.00 76.62 263 ASP A CA 1
ATOM 2138 C C . ASP A 1 263 ? 13.399 15.566 -15.252 1.00 76.62 263 ASP A C 1
ATOM 2140 O O . ASP A 1 263 ? 12.836 15.590 -14.151 1.00 76.62 263 ASP A O 1
ATOM 2144 N N . GLY A 1 264 ? 12.739 15.240 -16.367 1.00 81.88 264 GLY A N 1
ATOM 2145 C CA . GLY A 1 264 ? 11.337 14.843 -16.407 1.00 81.88 264 GLY A CA 1
ATOM 2146 C C . GLY A 1 264 ? 11.024 13.637 -15.514 1.00 81.88 264 GLY A C 1
ATOM 2147 O O . GLY A 1 264 ? 11.861 12.767 -15.257 1.00 81.88 264 GLY A O 1
ATOM 2148 N N . LYS A 1 265 ? 9.783 13.576 -15.018 1.00 85.94 265 LYS A N 1
ATOM 2149 C CA . LYS A 1 265 ? 9.313 12.482 -14.147 1.00 85.94 265 LYS A CA 1
ATOM 2150 C C . LYS A 1 265 ? 9.431 11.113 -14.832 1.00 85.94 265 LYS A C 1
ATOM 2152 O O . LYS A 1 265 ? 9.841 10.150 -14.186 1.00 85.94 265 LYS A O 1
ATOM 2157 N N . ASP A 1 266 ? 9.132 11.044 -16.131 1.00 86.56 266 ASP A N 1
ATOM 2158 C CA . ASP A 1 266 ? 9.093 9.787 -16.875 1.00 86.56 266 ASP A CA 1
ATOM 2159 C C . ASP A 1 266 ? 10.505 9.381 -17.311 1.00 86.56 266 ASP A C 1
ATOM 2161 O O . ASP A 1 266 ? 10.814 8.194 -17.312 1.00 86.56 266 ASP A O 1
ATOM 2165 N N . ALA A 1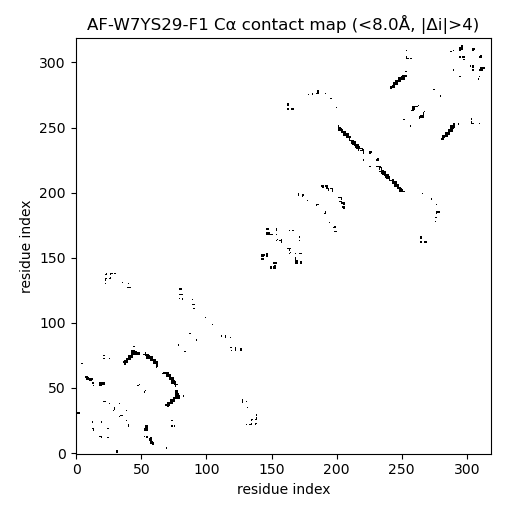 267 ? 11.402 10.347 -17.552 1.00 87.50 267 ALA A N 1
ATOM 2166 C CA . ALA A 1 267 ? 12.831 10.096 -17.760 1.00 87.50 267 ALA A CA 1
ATOM 2167 C C . ALA A 1 267 ? 13.484 9.415 -16.544 1.00 87.50 267 ALA A C 1
ATOM 2169 O O . ALA A 1 267 ? 14.140 8.384 -16.682 1.00 87.50 267 ALA A O 1
ATOM 2170 N N . LYS A 1 268 ? 13.236 9.934 -15.335 1.00 88.69 268 LYS A N 1
ATOM 2171 C CA . LYS A 1 268 ? 13.746 9.328 -14.092 1.00 88.69 268 LYS A CA 1
ATOM 2172 C C . LYS A 1 268 ? 13.163 7.947 -13.828 1.00 88.69 268 LYS A C 1
ATOM 2174 O O . LYS A 1 268 ? 13.869 7.042 -13.393 1.00 88.69 268 LYS A O 1
ATOM 2179 N N . MET A 1 269 ? 11.870 7.768 -14.089 1.00 89.62 269 MET A N 1
ATOM 2180 C CA . MET A 1 269 ? 11.247 6.449 -13.976 1.00 89.62 269 MET A CA 1
ATOM 2181 C C . MET A 1 269 ? 11.800 5.460 -14.989 1.00 89.62 269 MET A C 1
ATOM 2183 O O . MET A 1 269 ? 11.945 4.283 -14.669 1.00 89.62 269 MET A O 1
ATOM 2187 N N . LEU A 1 270 ? 12.116 5.929 -16.194 1.00 90.00 270 LEU A N 1
ATOM 2188 C CA . LEU A 1 270 ? 12.712 5.112 -17.236 1.00 90.00 270 LEU A CA 1
ATOM 2189 C C . LEU A 1 270 ? 14.090 4.603 -16.817 1.00 90.00 270 LEU A C 1
ATOM 2191 O O . LEU A 1 270 ? 14.364 3.419 -16.996 1.00 90.00 270 LEU A O 1
ATOM 2195 N N . GLU A 1 271 ? 14.916 5.466 -16.232 1.00 89.25 271 GLU A N 1
ATOM 2196 C CA . GLU A 1 271 ? 16.220 5.105 -15.671 1.00 89.25 271 GLU A CA 1
ATOM 2197 C C . GLU A 1 271 ? 16.069 4.045 -14.572 1.00 89.25 271 GLU A C 1
ATOM 2199 O O . GLU A 1 271 ? 16.599 2.944 -14.699 1.00 89.25 271 GLU A O 1
ATOM 2204 N N . ILE A 1 272 ? 15.219 4.300 -13.571 1.00 89.75 272 ILE A N 1
ATOM 2205 C CA . ILE A 1 272 ? 14.989 3.372 -12.451 1.00 89.75 272 ILE A CA 1
ATOM 2206 C C . ILE A 1 272 ? 14.457 2.016 -12.932 1.00 89.75 272 ILE A C 1
ATOM 2208 O O . ILE A 1 272 ? 14.897 0.968 -12.459 1.00 89.75 272 ILE A O 1
ATOM 2212 N N . LEU A 1 273 ? 13.499 2.006 -13.862 1.00 89.88 273 LEU A N 1
ATOM 2213 C CA . LEU A 1 273 ? 12.979 0.764 -14.433 1.00 89.88 273 LEU A CA 1
ATOM 2214 C C . LEU A 1 273 ? 14.030 0.035 -15.265 1.00 89.88 273 LEU A C 1
ATOM 2216 O O . LEU A 1 273 ? 14.046 -1.196 -15.264 1.00 89.88 273 LEU A O 1
ATOM 2220 N N . SER A 1 274 ? 14.890 0.769 -15.968 1.00 88.88 274 SER A N 1
ATOM 2221 C CA . SER A 1 274 ? 15.959 0.181 -16.771 1.00 88.88 274 SER A CA 1
ATOM 2222 C C . SER A 1 274 ? 17.001 -0.483 -15.879 1.00 88.88 274 SER A C 1
ATOM 2224 O O . SER A 1 274 ? 17.304 -1.654 -16.093 1.00 88.88 274 SER A O 1
ATOM 2226 N N . ASP A 1 275 ? 17.436 0.191 -14.817 1.00 88.38 275 ASP A N 1
ATOM 2227 C CA . ASP A 1 275 ? 18.352 -0.364 -13.815 1.00 88.38 275 ASP A CA 1
ATOM 2228 C C . ASP A 1 275 ? 17.744 -1.570 -13.089 1.00 88.38 275 ASP A C 1
ATOM 2230 O O . ASP A 1 275 ? 18.418 -2.550 -12.760 1.00 88.38 275 ASP A O 1
ATOM 2234 N N . LEU A 1 276 ? 16.432 -1.525 -12.847 1.00 88.75 276 LEU A N 1
ATOM 2235 C CA . LEU A 1 276 ? 15.724 -2.609 -12.187 1.00 88.75 276 LEU A CA 1
ATOM 2236 C C . LEU A 1 276 ? 15.496 -3.812 -13.107 1.00 88.75 276 LEU A C 1
ATOM 2238 O O . LEU A 1 276 ? 15.434 -4.931 -12.599 1.00 88.75 276 LEU A O 1
ATOM 2242 N N . LEU A 1 277 ? 15.298 -3.637 -14.413 1.00 88.62 277 LEU A N 1
ATOM 2243 C CA . LEU A 1 277 ? 14.810 -4.708 -15.294 1.00 88.62 277 LEU A CA 1
ATOM 2244 C C . LEU A 1 277 ? 15.817 -5.178 -16.344 1.00 88.62 277 LEU A C 1
ATOM 2246 O O . LEU A 1 277 ? 15.636 -6.281 -16.864 1.00 88.62 277 LEU A O 1
ATOM 2250 N N . PHE A 1 278 ? 16.873 -4.418 -16.631 1.00 87.50 278 PHE A N 1
ATOM 2251 C CA . PHE A 1 278 ? 17.889 -4.820 -17.598 1.00 87.50 278 PHE A CA 1
ATOM 2252 C C . PHE A 1 278 ? 19.177 -5.330 -16.937 1.00 87.50 278 PHE A C 1
ATOM 2254 O O . PHE A 1 278 ? 19.534 -4.914 -15.834 1.00 87.50 278 PHE A O 1
ATOM 2261 N N . PRO A 1 279 ? 19.887 -6.269 -17.587 1.00 81.25 279 PRO A N 1
ATOM 2262 C CA . PRO A 1 279 ? 21.214 -6.687 -17.154 1.00 81.25 279 PRO A CA 1
ATOM 2263 C C . PRO A 1 279 ? 22.242 -5.556 -17.282 1.00 81.25 279 PRO A C 1
ATOM 2265 O O . PRO A 1 279 ? 22.245 -4.830 -18.273 1.00 81.25 279 PRO A O 1
ATOM 2268 N N . ALA A 1 280 ? 23.188 -5.481 -16.344 1.00 77.56 280 ALA A N 1
ATOM 2269 C CA . ALA A 1 280 ? 24.244 -4.460 -16.340 1.00 77.56 280 ALA A CA 1
ATOM 2270 C C . ALA A 1 280 ? 25.188 -4.515 -17.560 1.00 77.56 280 ALA A C 1
ATOM 2272 O O . ALA A 1 280 ? 25.861 -3.538 -17.866 1.00 77.56 280 ALA A O 1
ATOM 2273 N N . ASN A 1 281 ? 25.260 -5.656 -18.250 1.00 75.56 281 ASN A N 1
ATOM 2274 C CA . ASN A 1 281 ? 26.097 -5.853 -19.435 1.00 75.56 281 ASN A CA 1
ATOM 2275 C C . ASN A 1 281 ? 25.378 -5.546 -20.760 1.00 75.56 281 ASN A C 1
ATOM 2277 O O . ASN A 1 281 ? 25.974 -5.724 -21.816 1.00 75.56 281 ASN A O 1
ATOM 2281 N N . SER A 1 282 ? 24.101 -5.153 -20.730 1.00 75.25 282 SER A N 1
ATOM 2282 C CA . SER A 1 282 ? 23.337 -4.819 -21.936 1.00 75.25 282 SER A CA 1
ATOM 2283 C C . SER A 1 282 ? 23.305 -3.309 -22.127 1.00 75.25 282 SER A C 1
ATOM 2285 O O . SER A 1 282 ? 22.889 -2.577 -21.230 1.00 75.25 282 SER A O 1
ATOM 2287 N N . LYS A 1 283 ? 23.691 -2.823 -23.307 1.00 80.50 283 LYS A N 1
ATOM 2288 C CA . LYS A 1 283 ? 23.529 -1.408 -23.639 1.00 80.50 283 LYS A CA 1
ATOM 2289 C C . LYS A 1 283 ? 22.092 -1.157 -24.084 1.00 80.50 283 LYS A C 1
ATOM 2291 O O . LYS A 1 283 ? 21.606 -1.773 -25.032 1.00 80.50 283 LYS A O 1
ATOM 2296 N N . VAL A 1 284 ? 21.403 -0.251 -23.395 1.00 83.38 284 VAL A N 1
ATOM 2297 C CA . VAL A 1 284 ? 20.004 0.089 -23.680 1.00 83.38 284 VAL A CA 1
ATOM 2298 C C . VAL A 1 284 ? 19.943 1.411 -24.442 1.00 83.38 284 VAL A C 1
ATOM 2300 O O . VAL A 1 284 ? 20.473 2.426 -23.999 1.00 83.38 284 VAL A O 1
ATOM 2303 N N . SER A 1 285 ? 19.292 1.400 -25.602 1.00 84.56 285 SER A N 1
ATOM 2304 C CA . SER A 1 285 ? 19.028 2.572 -26.442 1.00 84.56 285 SER A CA 1
ATOM 2305 C C . SER A 1 285 ? 17.526 2.843 -26.500 1.00 84.56 285 SER A C 1
ATOM 2307 O O . SER A 1 285 ? 16.744 1.928 -26.747 1.00 84.56 285 SER A O 1
ATOM 2309 N N . THR A 1 286 ? 17.102 4.091 -26.306 1.00 86.06 286 THR A N 1
ATOM 2310 C CA . THR A 1 286 ? 15.676 4.458 -26.329 1.00 86.06 286 THR A CA 1
ATOM 2311 C C . THR A 1 286 ? 15.326 5.169 -27.634 1.00 86.06 286 THR A C 1
ATOM 2313 O O . THR A 1 286 ? 15.973 6.143 -28.011 1.00 86.06 286 THR A O 1
ATOM 2316 N N . LYS A 1 287 ? 14.287 4.694 -28.326 1.00 86.31 287 LYS A N 1
ATOM 2317 C CA . LYS A 1 287 ? 13.700 5.308 -29.523 1.00 86.31 287 LYS A CA 1
ATOM 2318 C C . LYS A 1 287 ? 12.250 5.685 -29.242 1.00 86.31 287 LYS A C 1
ATOM 2320 O O . LYS A 1 287 ? 11.494 4.882 -28.700 1.00 86.31 287 LYS A O 1
ATOM 2325 N N . TYR A 1 288 ? 11.853 6.882 -29.657 1.00 85.75 288 TYR A N 1
ATOM 2326 C CA . TYR A 1 288 ? 10.500 7.397 -29.464 1.00 85.75 288 TYR A CA 1
ATOM 2327 C C . TYR A 1 288 ? 9.733 7.384 -30.788 1.00 85.75 288 TYR A C 1
ATOM 2329 O O . TYR A 1 288 ? 10.264 7.798 -31.816 1.00 85.75 288 TYR A O 1
ATOM 2337 N N . LEU A 1 289 ? 8.491 6.899 -30.764 1.00 83.81 289 LEU A N 1
ATOM 2338 C CA . LEU A 1 289 ? 7.569 6.943 -31.898 1.00 83.81 289 LEU A CA 1
ATOM 2339 C C . LEU A 1 289 ? 6.452 7.950 -31.610 1.00 83.81 289 LEU A C 1
ATOM 2341 O O . LEU A 1 289 ? 5.798 7.882 -30.566 1.00 83.81 289 LEU A O 1
ATOM 2345 N N . PHE A 1 290 ? 6.201 8.853 -32.556 1.00 80.19 290 PHE A N 1
ATOM 2346 C CA . PHE A 1 290 ? 5.189 9.908 -32.446 1.00 80.19 290 PHE A CA 1
ATOM 2347 C C . PHE A 1 290 ? 4.011 9.642 -33.385 1.00 80.19 290 PHE A C 1
ATOM 2349 O O . PHE A 1 290 ? 4.188 9.043 -34.444 1.00 80.19 290 PHE A O 1
ATOM 2356 N N . LYS A 1 291 ? 2.804 10.078 -33.003 1.00 76.69 291 LYS A N 1
ATOM 2357 C CA . LYS A 1 291 ? 1.640 10.065 -33.910 1.00 76.69 291 LYS A CA 1
ATOM 2358 C C . LYS A 1 291 ? 1.809 11.131 -35.003 1.00 76.69 291 LYS A C 1
ATOM 2360 O O . LYS A 1 291 ? 2.174 12.261 -34.692 1.00 76.69 291 LYS A O 1
ATOM 2365 N N . GLU A 1 292 ? 1.507 10.773 -36.252 1.00 63.31 292 GLU A N 1
ATOM 2366 C CA . GLU A 1 292 ? 1.795 11.574 -37.459 1.00 63.31 292 GLU A CA 1
ATOM 2367 C C . GLU A 1 292 ? 1.133 12.965 -37.492 1.00 63.31 292 GLU A C 1
ATOM 2369 O O . GLU A 1 292 ? 1.664 13.874 -38.124 1.00 63.31 292 GLU A O 1
ATOM 2374 N N . GLU A 1 293 ? 0.042 13.179 -36.751 1.00 56.31 293 GLU A N 1
ATOM 2375 C CA . GLU A 1 293 ? -0.7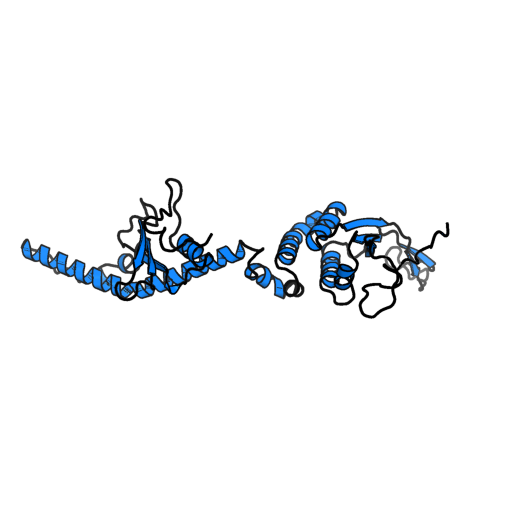27 14.437 -36.757 1.00 56.31 293 GLU A CA 1
ATOM 2376 C C . GLU A 1 293 ? 0.019 15.662 -36.182 1.00 56.31 293 GLU A C 1
ATOM 2378 O O . GLU A 1 293 ? -0.440 16.784 -36.363 1.00 56.31 293 GLU A O 1
ATOM 2383 N N . ASN A 1 294 ? 1.174 15.490 -35.521 1.00 51.88 294 ASN A N 1
ATOM 2384 C CA . ASN A 1 294 ? 1.917 16.581 -34.861 1.00 51.88 294 ASN A CA 1
ATOM 2385 C C . ASN A 1 294 ? 3.366 16.757 -35.356 1.00 51.88 294 ASN A C 1
ATOM 2387 O O . ASN A 1 294 ? 4.181 17.379 -34.673 1.00 51.88 294 ASN A O 1
ATOM 2391 N N . ASN A 1 295 ? 3.709 16.207 -36.523 1.00 52.62 295 ASN A N 1
ATOM 2392 C CA . ASN A 1 295 ? 5.095 16.155 -37.009 1.00 52.62 295 ASN A CA 1
ATOM 2393 C C . ASN A 1 295 ? 5.518 17.356 -37.881 1.00 52.62 295 ASN A C 1
ATOM 2395 O O . ASN A 1 295 ? 6.621 17.354 -38.433 1.00 52.62 295 ASN A O 1
ATOM 2399 N N . SER A 1 296 ? 4.680 18.392 -38.021 1.00 51.38 296 SER A N 1
ATOM 2400 C CA . SER A 1 296 ? 5.035 19.588 -38.794 1.00 51.38 296 SER A CA 1
ATOM 2401 C C . SER A 1 296 ? 6.029 20.465 -38.029 1.00 51.38 296 SER A C 1
ATOM 2403 O O . SER A 1 296 ? 5.705 21.021 -36.975 1.00 51.38 296 SER A O 1
ATOM 2405 N N . PHE A 1 297 ? 7.233 20.628 -38.578 1.00 53.69 297 PHE A N 1
ATOM 2406 C CA . PHE A 1 297 ? 8.218 21.580 -38.070 1.00 53.69 297 PHE A CA 1
ATOM 2407 C C . PHE A 1 297 ? 7.653 23.007 -38.098 1.00 53.69 297 PHE A C 1
ATOM 2409 O O . PHE A 1 297 ? 7.443 23.578 -39.165 1.00 53.69 297 PHE A O 1
ATOM 2416 N N . THR A 1 298 ? 7.420 23.593 -36.925 1.00 55.12 298 THR A N 1
ATOM 2417 C CA . THR A 1 298 ? 7.042 25.002 -36.779 1.00 55.12 298 THR A CA 1
ATOM 2418 C C . THR A 1 298 ? 7.927 25.635 -35.708 1.00 55.12 298 THR A C 1
ATOM 2420 O O . THR A 1 298 ? 8.032 25.126 -34.592 1.00 55.12 298 THR A O 1
ATOM 2423 N N . LEU A 1 299 ? 8.619 26.719 -36.059 1.00 49.44 299 LEU A N 1
ATOM 2424 C CA . LEU A 1 299 ? 9.558 27.405 -35.171 1.00 49.44 299 LEU A CA 1
ATOM 2425 C C . LEU A 1 299 ? 8.780 28.336 -34.219 1.00 49.44 299 LEU A C 1
ATOM 2427 O O . LEU A 1 299 ? 8.098 29.244 -34.688 1.00 49.44 299 LEU A O 1
ATOM 2431 N N . GLY A 1 300 ? 8.861 28.119 -32.902 1.00 53.97 300 GLY A N 1
ATOM 2432 C CA . GLY A 1 300 ? 8.234 28.994 -31.903 1.00 53.97 300 GLY A CA 1
ATOM 2433 C C . GLY A 1 300 ? 8.308 28.459 -30.467 1.00 53.97 300 GLY A C 1
ATOM 2434 O O . GLY A 1 300 ? 8.342 27.250 -30.257 1.00 53.97 300 GLY A O 1
ATOM 2435 N N . ASP A 1 301 ? 8.276 29.361 -29.478 1.00 49.69 301 ASP A N 1
ATOM 2436 C CA . ASP A 1 301 ? 8.441 29.069 -28.034 1.00 49.69 301 ASP A CA 1
ATOM 2437 C C . ASP A 1 301 ? 7.381 28.132 -27.425 1.00 49.69 301 ASP A C 1
ATOM 2439 O O . ASP A 1 301 ? 7.549 27.629 -26.317 1.00 49.69 301 ASP A O 1
ATOM 2443 N N . LYS A 1 302 ? 6.265 27.895 -28.124 1.00 52.03 302 LYS A N 1
ATOM 2444 C CA . LYS A 1 302 ? 5.152 27.057 -27.641 1.00 52.03 302 LYS A CA 1
ATOM 2445 C C . LYS A 1 302 ? 5.146 25.640 -28.220 1.00 52.03 302 LYS A C 1
ATOM 2447 O O . LYS A 1 302 ? 4.211 24.889 -27.952 1.00 52.03 302 LYS A O 1
ATOM 2452 N N . ASN A 1 303 ? 6.154 25.273 -29.012 1.00 55.91 303 ASN A N 1
ATOM 2453 C CA . ASN A 1 303 ? 6.163 24.007 -29.738 1.00 55.91 303 ASN A CA 1
ATOM 2454 C C . ASN A 1 303 ? 7.080 22.967 -29.093 1.00 55.91 303 ASN A C 1
ATOM 2456 O O . ASN A 1 303 ? 8.266 23.194 -28.878 1.00 55.91 303 ASN A O 1
ATOM 2460 N N . HIS A 1 304 ? 6.533 21.773 -28.864 1.00 56.78 304 HIS A N 1
ATOM 2461 C CA . HIS A 1 304 ? 7.246 20.608 -28.328 1.00 56.78 304 HIS A CA 1
ATOM 2462 C C . HIS A 1 304 ? 8.018 19.834 -29.419 1.00 56.78 304 HIS A C 1
ATOM 2464 O O . HIS A 1 304 ? 8.027 18.600 -29.435 1.00 56.78 304 HIS A O 1
ATOM 2470 N N . SER A 1 305 ? 8.635 20.542 -30.367 1.00 56.88 305 SER A N 1
ATOM 2471 C CA . SER A 1 305 ? 9.373 19.944 -31.487 1.00 56.88 305 SER A CA 1
ATOM 2472 C C . SER A 1 305 ? 10.873 19.944 -31.185 1.00 56.88 305 SER A C 1
ATOM 2474 O O . SER A 1 305 ? 11.487 20.995 -31.036 1.00 56.88 305 SER A O 1
ATOM 2476 N N . SER A 1 306 ? 11.468 18.757 -31.075 1.00 58.12 306 SER A N 1
ATOM 2477 C CA . SER A 1 306 ? 12.893 18.527 -30.834 1.00 58.12 306 SER A CA 1
ATOM 2478 C C . SER A 1 306 ? 13.578 18.014 -32.097 1.00 58.12 306 SER A C 1
ATOM 2480 O O . SER A 1 306 ? 13.244 16.953 -32.636 1.00 58.12 306 SER A O 1
ATOM 2482 N N . LEU A 1 307 ? 14.577 18.772 -32.548 1.00 58.47 307 LEU A N 1
ATOM 2483 C CA . LEU A 1 307 ? 15.344 18.467 -33.750 1.00 58.47 307 LEU A CA 1
ATOM 2484 C C . LEU A 1 307 ? 16.028 17.093 -33.637 1.00 58.47 307 LEU A C 1
ATOM 2486 O O . LEU A 1 307 ? 16.663 16.789 -32.631 1.00 58.47 307 LEU A O 1
ATOM 2490 N N . GLY A 1 308 ? 15.888 16.267 -34.678 1.00 55.53 308 GLY A N 1
ATOM 2491 C CA . GLY A 1 308 ? 16.458 14.915 -34.735 1.00 55.53 308 GLY A CA 1
ATOM 2492 C C . GLY A 1 308 ? 15.630 13.821 -34.052 1.00 55.53 308 GLY A C 1
ATOM 2493 O O . GLY A 1 308 ? 16.045 12.665 -34.080 1.00 55.53 308 GLY A O 1
ATOM 2494 N N . ILE A 1 309 ? 14.474 14.155 -33.459 1.00 62.88 309 ILE A N 1
ATOM 2495 C CA . ILE A 1 309 ? 13.623 13.191 -32.740 1.00 62.88 309 ILE A CA 1
ATOM 2496 C C . ILE A 1 309 ? 12.197 13.141 -33.309 1.00 62.88 309 ILE A C 1
ATOM 2498 O O . ILE A 1 309 ? 11.744 12.071 -33.704 1.00 62.88 309 ILE A O 1
ATOM 2502 N N . ASN A 1 310 ? 11.489 14.274 -33.376 1.00 55.12 310 ASN A N 1
ATOM 2503 C CA . ASN A 1 310 ? 10.095 14.335 -33.858 1.00 55.12 310 ASN A CA 1
ATOM 2504 C C . ASN A 1 310 ? 9.874 15.322 -35.016 1.00 55.12 310 ASN A C 1
ATOM 2506 O O . ASN A 1 310 ? 8.747 15.511 -35.469 1.00 55.12 310 ASN A O 1
ATOM 2510 N N . THR A 1 311 ? 10.946 15.936 -35.509 1.00 55.66 311 THR A N 1
ATOM 2511 C CA . THR A 1 311 ? 10.895 16.881 -36.620 1.00 55.66 311 THR A CA 1
ATOM 2512 C C . THR A 1 311 ? 11.076 16.154 -37.949 1.00 55.66 311 THR A C 1
ATOM 2514 O O . THR A 1 311 ? 12.161 15.641 -38.220 1.00 55.66 311 THR A O 1
ATOM 2517 N N . TYR A 1 312 ? 10.052 16.179 -38.804 1.00 58.84 312 TYR A N 1
ATOM 2518 C CA . TYR A 1 312 ? 10.161 15.767 -40.203 1.00 58.84 312 TYR A CA 1
ATOM 2519 C C . TYR A 1 312 ? 9.984 16.990 -41.105 1.00 58.84 312 TYR A C 1
ATOM 2521 O O . TYR A 1 312 ? 9.119 17.835 -40.868 1.00 58.84 312 TYR A O 1
ATOM 2529 N N . ILE A 1 313 ? 10.817 17.106 -42.141 1.00 56.88 313 ILE A N 1
ATOM 2530 C CA . ILE A 1 313 ? 10.589 18.094 -43.197 1.00 56.88 313 ILE A CA 1
ATOM 2531 C C . ILE A 1 313 ? 9.381 17.590 -43.984 1.00 56.88 313 ILE A C 1
ATOM 2533 O O . ILE A 1 313 ? 9.437 16.502 -44.555 1.00 56.88 313 ILE A O 1
ATOM 2537 N N . ALA A 1 314 ? 8.286 18.352 -43.989 1.00 50.78 314 ALA A N 1
ATOM 2538 C CA . ALA A 1 314 ? 7.151 18.055 -44.848 1.00 50.78 314 ALA A CA 1
ATOM 2539 C C . ALA A 1 314 ? 7.640 18.072 -46.304 1.00 50.78 314 ALA A C 1
ATOM 2541 O O . ALA A 1 314 ? 7.977 19.129 -46.835 1.00 50.78 314 ALA A O 1
ATOM 2542 N N . GLN A 1 315 ? 7.725 16.903 -46.943 1.00 42.50 315 GLN A N 1
ATOM 2543 C CA . GLN A 1 315 ? 7.856 16.840 -48.392 1.00 42.50 315 GLN A CA 1
ATOM 2544 C C . GLN A 1 315 ? 6.513 17.275 -48.968 1.00 42.50 315 GLN A C 1
ATOM 2546 O O . GLN A 1 315 ? 5.553 16.508 -48.998 1.00 42.50 315 GLN A O 1
ATOM 2551 N N . THR A 1 316 ? 6.432 18.531 -49.393 1.00 38.69 316 THR A N 1
ATOM 2552 C CA . THR A 1 316 ? 5.397 18.987 -50.313 1.00 38.69 316 THR A CA 1
ATOM 2553 C C . THR A 1 316 ? 5.525 18.154 -51.584 1.00 38.69 316 THR A C 1
ATOM 2555 O O . THR A 1 316 ? 6.391 18.403 -52.419 1.00 38.69 316 THR A O 1
ATOM 2558 N N . ILE A 1 317 ? 4.684 17.128 -51.719 1.00 39.69 317 ILE A N 1
ATOM 2559 C CA . ILE A 1 317 ? 4.417 16.508 -53.014 1.00 39.69 317 ILE A CA 1
ATOM 2560 C C . ILE A 1 317 ? 3.708 17.589 -53.826 1.00 39.69 317 ILE A C 1
ATOM 2562 O O . ILE A 1 317 ? 2.531 17.873 -53.607 1.00 39.69 317 ILE A O 1
ATOM 2566 N N . SER A 1 318 ? 4.462 18.259 -54.694 1.00 35.94 318 SER A N 1
ATOM 2567 C CA . SER A 1 318 ? 3.907 19.127 -55.723 1.00 35.94 318 SER A CA 1
ATOM 2568 C C . SER A 1 318 ? 3.104 18.256 -56.687 1.00 35.94 318 SER A C 1
ATOM 2570 O O . SER A 1 318 ? 3.684 17.418 -57.381 1.00 35.94 318 SER A O 1
ATOM 2572 N N . SER A 1 319 ? 1.786 18.430 -56.679 1.00 37.88 319 SER A N 1
ATOM 2573 C CA . SER A 1 319 ? 0.890 18.062 -57.778 1.00 37.88 319 SER A CA 1
ATOM 2574 C C . SER A 1 319 ? 1.234 18.827 -59.049 1.00 37.88 319 SER A C 1
ATOM 2576 O O . SER A 1 319 ? 1.477 20.050 -58.902 1.00 37.88 319 SER A O 1
#

Sequence (319 aa):
MQLHLNDIDNLQANTIDTDLKAETVAARLLSHGTSPEQVYINRKGANKRGVLKDISHITIQRDRNDPRHAAIEITTRRKGIYDALPEGVFHQTGTGAKSKSKEAILSDIRKRREEEFFNRRFFQPFEEEIDRSNIMTHLKELYFDKKNTHPEFIDIFTNYWPILKKLNQRTAAIFLEIVPLAYRIRTRYSQVAKAFSLVFEIPVQIKSNYEVHPIKANKETSLGFATLGLNFTTIGNLNDRNPDLTLVIGPMPSHRFSDFQGDGKDAKMLEILSDLLFPANSKVSTKYLFKEENNSFTLGDKNHSSLGINTYIAQTISS

Organism: NCBI:txid869213

InterPro domains:
  IPR010732 Type VI secretion, TssG-like [PF06996] (175-313)

pLDDT: mean 77.74, std 13.84, range [27.44, 92.94]